Protein AF-A0AB39XIR1-F1 (afdb_monomer_lite)

Secondary s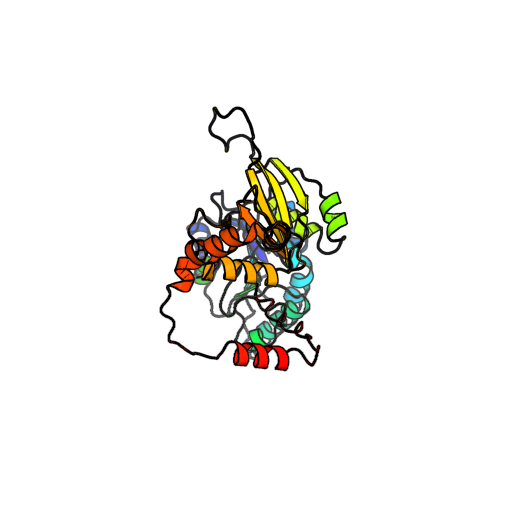tructure (DSSP, 8-state):
--S-TT--SS----EEEEESSPPPHHHHHHHHTTT-EEESSSSS-PPPTTGGG-HHHHTT-SEEEEEPPTT-TTHHHHHHHHHHHHHHHTT-EEEEEPPP-TT--SHHHHHHHHHHHHTT--EES--HHHHHTS-TTT---TT---SS-EEEEPTT--HHHHHHHHHTS---PPP-TT-B--HHHHHHHH-STTHHHHHHHHHHHTTTEEEEEEEEE---TT-S-EEEEEEEEPTTSS-TT----PPEEEEEEEEEHHHHHHHHHHIIIIIHHHS-GGGSPPB-GGG-EE-SSEEEEEEE--TT---HHHHHHTT-HHHHHHHIIIIITHHHHTS--------HHHHHHHHHHHSTT----PPPPPP----

Foldseek 3Di:
DAPPLQADPDDFLLEEFEADDDDDPVLVVLSVVLVHYYPPNDPPHGDDLVLLVDPVNLLSAQEYEYEADPVCLQPVLVSCLVRVQVSQLSQYAYEYEFDDDPPPPCVSVVNNLVSCLVSLFAEDPDDPVSLVVRDPLSRADHNHDATRGYYYDYNPDDSSNVSVVRSVRTGHHRFQPQEDEDLVVVCVVPNPVCSVSVVSLQSRLLVQFNYWYWDWDDDDPVPFIKTWIFTQGDPPPPPPPPPDSRTFTKIKTKDFQRVLSVVVCCCVVPQVVQFDPVRDWDWPSNRWGDGGTMTMTMTHDDPPDDDLVVCVVVVNNPVVVCCCPCHGRVSVVPDPDPCPDDDPVNVVVVVCVVVDDPDPDDPPPPPPPDD

pLDDT: mean 83.39, std 16.54, range [26.88, 97.94]

Radius of gyration: 24.71 Å; chains: 1; bounding box: 78×37×71 Å

Organism: NCBI:txid3239388

Sequence (371 aa):
MAIREFSPEGTPRAKLAFVGEVPSDEDLKRFVERKVTWEPSKANGPVTLDKLRDDDYIAKLDAVIWTQDPKNLKTLPQDLLKVGPRLLDHDVRIYVRLATDEQQTAMPRQVIINQLRKGSLPTANLRPEEWQSVPENLRERENAFLLPCVYIIDTMMSWGDIAALVCDKPAGPLREFELKFDEAALLARFGSDGHDERVMLLKRAFWNCSELQLISIDGGLSGAPVFKAYASLGAGLVQQGAKGAYPHLYFAKIGKRKKIIDEHDEYCGHIFEYVPFYLGPRLRRDRCNLGSTQGILVGDFVEGAESLVSCARGGRCGHAIANLFDKTLGGWRKQQRVDTASSLASYFDKKVAHRGTERVDRPAPRADTAR

Structure (mmCIF, N/CA/C/O backbone):
data_AF-A0AB39XIR1-F1
#
_entry.id   AF-A0AB39XIR1-F1
#
loop_
_atom_site.group_PDB
_atom_site.id
_atom_site.type_symbol
_atom_site.label_atom_id
_atom_site.label_alt_id
_atom_site.label_comp_id
_atom_site.label_asym_id
_atom_site.label_entity_id
_atom_site.label_seq_id
_atom_site.pdbx_PDB_ins_code
_atom_site.Cartn_x
_atom_site.Cartn_y
_atom_site.Cartn_z
_atom_site.occupancy
_atom_site.B_iso_or_equiv
_atom_site.auth_seq_id
_atom_site.auth_comp_id
_atom_site.auth_asym_id
_atom_site.auth_atom_id
_atom_site.pdbx_PDB_model_num
ATOM 1 N N . MET A 1 1 ? 8.908 12.650 4.751 1.00 27.11 1 MET A N 1
ATOM 2 C CA . MET A 1 1 ? 7.635 12.743 4.003 1.00 27.11 1 MET A CA 1
ATOM 3 C C . MET A 1 1 ? 7.083 11.336 3.852 1.00 27.11 1 MET A C 1
ATOM 5 O O . MET A 1 1 ? 7.774 10.502 3.284 1.00 27.11 1 MET A O 1
ATOM 9 N N . ALA A 1 2 ? 5.912 11.034 4.420 1.00 26.88 2 ALA A N 1
ATOM 10 C CA . ALA A 1 2 ? 5.235 9.760 4.159 1.00 26.88 2 ALA A CA 1
ATOM 11 C C . ALA A 1 2 ? 4.952 9.636 2.653 1.00 26.88 2 ALA A C 1
ATOM 13 O O . ALA A 1 2 ? 4.805 10.670 1.998 1.00 26.88 2 ALA A O 1
ATOM 14 N N . ILE A 1 3 ? 4.846 8.418 2.111 1.00 38.81 3 ILE A N 1
ATOM 15 C CA . ILE A 1 3 ? 4.275 8.215 0.773 1.00 38.81 3 ILE A CA 1
ATOM 16 C C . ILE A 1 3 ? 2.828 8.733 0.816 1.00 38.81 3 ILE A C 1
ATOM 18 O O . ILE A 1 3 ? 1.893 8.020 1.161 1.00 38.81 3 ILE A O 1
ATOM 22 N N . ARG A 1 4 ? 2.671 10.024 0.525 1.00 41.19 4 ARG A N 1
ATOM 23 C CA . ARG A 1 4 ? 1.435 10.679 0.093 1.00 41.19 4 ARG A CA 1
ATOM 24 C C . ARG A 1 4 ? 1.332 10.665 -1.438 1.00 41.19 4 ARG A C 1
ATOM 26 O O . ARG A 1 4 ? 0.299 11.027 -1.978 1.00 41.19 4 ARG A O 1
ATOM 33 N N . GLU A 1 5 ? 2.392 10.243 -2.132 1.00 49.28 5 GLU A N 1
ATOM 34 C CA . GLU A 1 5 ? 2.563 10.397 -3.583 1.00 49.28 5 GLU A CA 1
ATOM 35 C C . GLU A 1 5 ? 1.748 9.412 -4.444 1.00 49.28 5 GLU A C 1
ATOM 37 O O . GLU A 1 5 ? 1.746 9.548 -5.662 1.00 49.28 5 GLU A O 1
ATOM 42 N N . PHE A 1 6 ? 1.041 8.455 -3.835 1.00 44.91 6 PHE A N 1
ATOM 43 C CA . PHE A 1 6 ? 0.158 7.499 -4.528 1.00 44.91 6 PHE A CA 1
ATOM 44 C C . PHE A 1 6 ? -1.337 7.832 -4.379 1.00 44.91 6 PHE A C 1
ATOM 46 O O . PHE A 1 6 ? -2.190 6.985 -4.630 1.00 44.91 6 PHE A O 1
ATOM 53 N N . SER A 1 7 ? -1.677 9.053 -3.950 1.00 38.91 7 SER A N 1
ATOM 54 C CA . SER A 1 7 ? -3.071 9.506 -3.916 1.00 38.91 7 SER A CA 1
ATOM 55 C C . SER A 1 7 ? -3.447 10.108 -5.278 1.00 38.91 7 SER A C 1
ATOM 57 O O . SER A 1 7 ? -2.815 11.081 -5.691 1.00 38.91 7 SER A O 1
ATOM 59 N N . PRO A 1 8 ? -4.441 9.558 -5.988 1.00 44.69 8 PRO A N 1
ATOM 60 C CA . PRO A 1 8 ? -4.833 9.997 -7.324 1.00 44.69 8 PRO A CA 1
ATOM 61 C C . PRO A 1 8 ? -5.739 11.235 -7.275 1.00 44.69 8 PRO A C 1
ATOM 63 O O . PRO A 1 8 ? -6.355 11.557 -6.257 1.00 44.69 8 PRO A O 1
ATOM 66 N N . GLU A 1 9 ? -5.908 11.851 -8.437 1.00 47.88 9 GLU A N 1
ATOM 67 C CA . GLU A 1 9 ? -7.117 12.594 -8.780 1.00 47.88 9 GLU A CA 1
ATOM 68 C C . GLU A 1 9 ? -8.286 11.590 -8.873 1.00 47.88 9 GLU A C 1
ATOM 70 O O . GLU A 1 9 ? -8.307 10.730 -9.750 1.00 47.88 9 GLU A O 1
ATOM 75 N N . GLY A 1 10 ? -9.231 11.630 -7.930 1.00 54.09 10 GLY A N 1
ATOM 76 C CA . GLY A 1 10 ? -10.379 10.719 -7.879 1.00 54.09 10 GLY A CA 1
ATOM 77 C C . GLY A 1 10 ? -11.296 11.024 -6.694 1.00 54.09 10 GLY A C 1
ATOM 78 O O . GLY A 1 10 ? -10.900 11.730 -5.767 1.00 54.09 10 GLY A O 1
ATOM 79 N N . THR A 1 11 ? -12.538 10.532 -6.717 1.00 58.38 11 THR A N 1
ATOM 80 C CA . THR A 1 11 ? -13.460 10.708 -5.585 1.00 58.38 11 THR A CA 1
ATOM 81 C C . THR A 1 11 ? -12.989 9.833 -4.417 1.00 58.38 11 THR A C 1
ATOM 83 O O . THR A 1 11 ? -12.972 8.609 -4.566 1.00 58.38 11 THR A O 1
ATOM 86 N N . PRO A 1 12 ? -12.591 10.412 -3.267 1.00 69.12 12 PRO A N 1
ATOM 87 C CA . PRO A 1 12 ? -12.210 9.621 -2.103 1.00 69.12 12 PRO A CA 1
ATOM 88 C C . PRO A 1 12 ? -13.393 8.757 -1.660 1.00 69.12 12 PRO A C 1
ATOM 90 O O . PRO A 1 12 ? -14.542 9.202 -1.718 1.00 69.12 12 PRO A O 1
ATOM 93 N N . ARG A 1 13 ? -13.123 7.526 -1.208 1.00 81.06 13 ARG A N 1
ATOM 94 C CA . ARG A 1 13 ? -14.184 6.611 -0.750 1.00 81.06 13 ARG A CA 1
ATOM 95 C C . ARG A 1 13 ? -14.904 7.189 0.472 1.00 81.06 13 ARG A C 1
ATOM 97 O O . ARG A 1 13 ? -16.098 6.965 0.648 1.00 81.06 13 ARG A O 1
ATOM 104 N N . ALA A 1 14 ? -14.173 7.960 1.280 1.00 82.19 14 ALA A N 1
ATOM 105 C CA . ALA A 1 14 ? -14.619 8.757 2.416 1.00 82.19 14 ALA A CA 1
ATOM 106 C C . ALA A 1 14 ? -15.497 7.970 3.397 1.00 82.19 14 ALA A C 1
ATOM 108 O O . ALA A 1 14 ? -16.476 8.499 3.929 1.00 82.19 14 ALA A O 1
ATOM 109 N N . LYS A 1 15 ? -15.167 6.693 3.626 1.00 92.38 15 LYS A N 1
ATOM 110 C CA . LYS A 1 15 ? -15.955 5.791 4.468 1.00 92.38 15 LYS A CA 1
ATOM 111 C C . LYS A 1 15 ? -15.082 4.984 5.416 1.00 92.38 15 LYS A C 1
ATOM 113 O O . LYS A 1 15 ? -14.165 4.286 4.987 1.00 92.38 15 LYS A O 1
ATOM 118 N N . LEU A 1 16 ? -15.404 5.046 6.701 1.00 94.75 16 LEU A N 1
ATOM 119 C CA . LEU A 1 16 ? -14.718 4.315 7.763 1.00 94.75 16 LEU A CA 1
ATOM 120 C C . LEU A 1 16 ? -15.578 3.181 8.310 1.00 94.75 16 LEU A C 1
ATOM 122 O O . LEU A 1 16 ? -16.804 3.245 8.285 1.00 94.75 16 LEU A O 1
ATOM 126 N N . ALA A 1 17 ? -14.930 2.163 8.856 1.00 95.50 17 ALA A N 1
ATOM 127 C CA . ALA A 1 17 ? -15.580 1.133 9.653 1.00 95.50 17 ALA A CA 1
ATOM 128 C C . ALA A 1 17 ? -14.976 1.107 11.059 1.00 95.50 17 ALA A C 1
ATOM 130 O O . ALA A 1 17 ? -13.754 1.119 11.200 1.00 95.50 17 ALA A O 1
ATOM 131 N N . PHE A 1 18 ? -15.826 1.029 12.082 1.00 94.75 18 PHE A N 1
ATOM 132 C CA . PHE A 1 18 ? -15.398 0.848 13.469 1.00 94.75 18 PHE A CA 1
ATOM 133 C C . PHE A 1 18 ? -15.653 -0.589 13.921 1.00 94.75 18 PHE A C 1
ATOM 135 O O . PHE A 1 18 ? -16.767 -1.100 13.774 1.00 94.75 18 PHE A O 1
ATOM 142 N N . VAL A 1 19 ? -14.635 -1.235 14.489 1.00 93.75 19 VAL A N 1
ATOM 143 C CA . VAL A 1 19 ? -14.742 -2.572 15.087 1.00 93.75 19 VAL A CA 1
ATOM 144 C C . VAL A 1 19 ? -14.374 -2.498 16.567 1.00 93.75 19 VAL A C 1
ATOM 146 O O . VAL A 1 19 ? -13.329 -1.953 16.927 1.00 93.75 19 VAL A O 1
ATOM 149 N N . GLY A 1 20 ? -15.218 -3.073 17.427 1.00 91.75 20 GLY A N 1
ATOM 150 C CA . GLY A 1 20 ? -15.095 -2.957 18.881 1.00 91.75 20 GLY A CA 1
ATOM 151 C C . GLY A 1 20 ? -15.783 -1.696 19.405 1.00 91.75 20 GLY A C 1
ATOM 152 O O . GLY A 1 20 ? -16.987 -1.530 19.225 1.00 91.75 20 GLY A O 1
ATOM 153 N N . GLU A 1 21 ? -15.031 -0.823 20.071 1.00 90.19 21 GLU A N 1
ATOM 154 C CA . GLU A 1 21 ? -15.541 0.460 20.568 1.00 90.19 21 GLU A CA 1
ATOM 155 C C . GLU A 1 21 ? -15.831 1.426 19.408 1.00 90.19 21 GLU A C 1
ATOM 157 O O . GLU A 1 21 ? -14.969 1.665 18.558 1.00 90.19 21 GLU A O 1
ATOM 162 N N . VAL A 1 22 ? -17.038 1.994 19.404 1.00 90.12 22 VAL A N 1
ATOM 163 C CA . VAL A 1 22 ? -17.445 3.081 18.505 1.00 90.12 22 VAL A CA 1
ATOM 164 C C . VAL A 1 22 ? -17.272 4.409 19.259 1.00 90.12 22 VAL A C 1
ATOM 166 O O . VAL A 1 22 ? -17.668 4.463 20.425 1.00 90.12 22 VAL A O 1
ATOM 169 N N . PRO A 1 23 ? -16.695 5.462 18.645 1.00 91.19 23 PRO A N 1
ATOM 170 C CA . PRO A 1 23 ? -16.541 6.761 19.299 1.00 91.19 23 PRO A CA 1
ATOM 171 C C . PRO A 1 23 ? -17.887 7.363 19.717 1.00 91.19 23 PRO A C 1
ATOM 173 O O . PRO A 1 23 ? -18.933 7.027 19.158 1.00 91.19 23 PRO A O 1
ATOM 176 N N . SER A 1 24 ? -17.846 8.301 20.664 1.00 91.44 24 SER A N 1
ATOM 177 C CA . SER A 1 24 ? -19.023 9.081 21.048 1.00 91.44 24 SER A CA 1
ATOM 178 C C . SER A 1 24 ? -19.543 9.936 19.882 1.00 91.44 24 SER A C 1
ATOM 180 O O . SER A 1 24 ? -18.797 10.261 18.957 1.00 91.44 24 SER A O 1
ATOM 182 N N . ASP A 1 25 ? -20.804 10.375 19.937 1.00 90.19 25 ASP A N 1
ATOM 183 C CA . ASP A 1 25 ? -21.367 11.275 18.917 1.00 90.19 25 ASP A CA 1
ATOM 184 C C . ASP A 1 25 ? -20.582 12.593 18.787 1.00 90.19 25 ASP A C 1
ATOM 186 O O . ASP A 1 25 ? -20.533 13.186 17.709 1.00 90.19 25 ASP A O 1
ATOM 190 N N . GLU A 1 26 ? -19.954 13.067 19.869 1.00 91.69 26 GLU A N 1
ATOM 191 C CA . GLU A 1 26 ? -19.100 14.256 19.844 1.00 91.69 26 GLU A CA 1
ATOM 192 C C . GLU A 1 26 ? -17.790 13.999 19.090 1.00 91.69 26 GLU A C 1
ATOM 194 O O . GLU A 1 26 ? -17.404 14.796 18.234 1.00 91.69 26 GLU A O 1
ATOM 199 N N . ASP A 1 27 ? -17.150 12.858 19.336 1.00 92.88 27 ASP A N 1
ATOM 200 C CA . ASP A 1 27 ? -15.930 12.455 18.635 1.00 92.88 27 ASP A CA 1
ATOM 201 C C . ASP A 1 27 ? -16.193 12.163 17.155 1.00 92.88 27 ASP A C 1
ATOM 203 O O . ASP A 1 27 ? -15.398 12.527 16.286 1.00 92.88 27 ASP A O 1
ATOM 207 N N . LEU A 1 28 ? -17.347 11.569 16.839 1.00 91.69 28 LEU A N 1
ATOM 208 C CA . LEU A 1 28 ? -17.772 11.306 15.465 1.00 91.69 28 LEU A CA 1
ATOM 209 C C . LEU A 1 28 ? -17.918 12.594 14.642 1.00 91.69 28 LEU A C 1
ATOM 211 O O . LEU A 1 28 ? -17.605 12.590 13.447 1.00 91.69 28 LEU A O 1
ATOM 215 N N . LYS A 1 29 ? -18.287 13.730 15.258 1.00 91.50 29 LYS A N 1
ATOM 216 C CA . LYS A 1 29 ? -18.324 15.032 14.559 1.00 91.50 29 LYS A CA 1
ATOM 217 C C . LYS A 1 29 ? -16.967 15.415 13.972 1.00 91.50 29 LYS A C 1
ATOM 219 O O . LYS A 1 29 ? -16.938 16.013 12.900 1.00 91.50 29 LYS A O 1
ATOM 224 N N . ARG A 1 30 ? -15.850 14.999 14.583 1.00 92.56 30 ARG A N 1
ATOM 225 C CA . ARG A 1 30 ? -14.493 15.257 14.059 1.00 92.56 30 ARG A CA 1
ATOM 226 C C . ARG A 1 30 ? -14.249 14.591 12.706 1.00 92.56 30 ARG A C 1
ATOM 228 O O . ARG A 1 30 ? -13.512 15.124 11.877 1.00 92.56 30 ARG A O 1
ATOM 235 N N . PHE A 1 31 ? -14.886 13.449 12.454 1.00 92.62 31 PHE A N 1
ATOM 236 C CA . PHE A 1 31 ? -14.840 12.772 11.158 1.00 92.62 31 PHE A CA 1
ATOM 237 C C . PHE A 1 31 ? -15.785 13.438 10.142 1.00 92.62 31 PHE A C 1
ATOM 239 O O . PHE A 1 31 ? -15.394 13.633 8.988 1.00 92.62 31 PHE A O 1
ATOM 246 N N . VAL A 1 32 ? -16.974 13.886 10.577 1.00 90.69 32 VAL A N 1
ATOM 247 C CA . VAL A 1 32 ? -17.920 14.651 9.731 1.00 90.69 32 VAL A CA 1
ATOM 248 C C . VAL A 1 32 ? -17.307 15.956 9.235 1.00 90.69 32 VAL A C 1
ATOM 250 O O . VAL A 1 32 ? -17.407 16.267 8.050 1.00 90.69 32 VAL A O 1
ATOM 253 N N . GLU A 1 33 ? -16.646 16.707 10.119 1.00 90.75 33 GLU A N 1
ATOM 254 C CA . GLU A 1 33 ? -15.949 17.963 9.795 1.00 90.75 33 GLU A CA 1
ATOM 255 C C . GLU A 1 33 ? -14.928 17.770 8.661 1.00 90.75 33 GLU A C 1
ATOM 257 O O . GLU A 1 33 ? -14.664 18.679 7.874 1.00 90.75 33 GLU A O 1
ATOM 262 N N . ARG A 1 34 ? -14.403 16.547 8.528 1.00 89.19 34 ARG A N 1
ATOM 263 C CA . ARG A 1 34 ? -13.442 16.127 7.503 1.00 89.19 34 ARG A CA 1
ATOM 264 C C . ARG A 1 34 ? -14.097 15.453 6.294 1.00 89.19 34 ARG A C 1
ATOM 266 O O . ARG A 1 34 ? -13.391 14.894 5.461 1.00 89.19 34 ARG A O 1
ATOM 273 N N . LYS A 1 35 ? -15.427 15.549 6.167 1.00 90.31 35 LYS A N 1
ATOM 274 C CA . LYS A 1 35 ? -16.252 14.985 5.082 1.00 90.31 35 LYS A CA 1
ATOM 275 C C . LYS A 1 35 ? -16.167 13.462 4.969 1.00 90.31 35 LYS A C 1
ATOM 277 O O . LYS A 1 35 ? -16.325 12.917 3.880 1.00 90.31 35 LYS A O 1
ATOM 282 N N . VAL A 1 36 ? -15.925 12.778 6.084 1.00 88.94 36 VAL A N 1
ATOM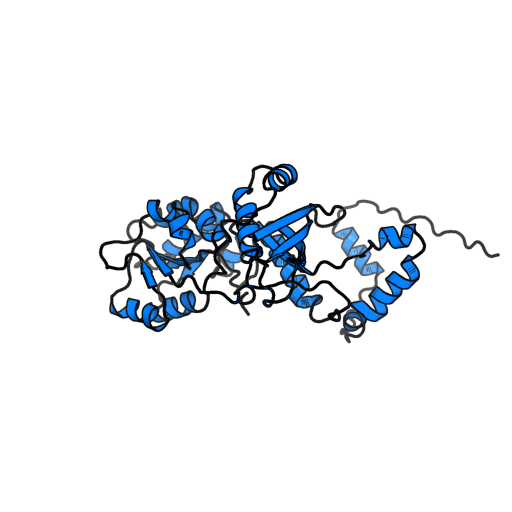 283 C CA . VAL A 1 36 ? -15.838 11.321 6.134 1.00 88.94 36 VAL A CA 1
ATOM 284 C C . VAL A 1 36 ? -17.101 10.748 6.765 1.00 88.94 36 VAL A C 1
ATOM 286 O O . VAL A 1 36 ? -17.553 11.186 7.821 1.00 88.94 36 VAL A O 1
ATOM 289 N N . THR A 1 37 ? -17.672 9.757 6.094 1.00 90.75 37 THR A N 1
ATOM 290 C CA . THR A 1 37 ? -18.781 8.938 6.585 1.00 90.75 37 THR A CA 1
ATOM 291 C C . THR A 1 37 ? -18.246 7.704 7.304 1.00 90.75 37 THR A C 1
ATOM 293 O O . THR A 1 37 ? -17.087 7.320 7.140 1.00 90.75 37 THR A O 1
ATOM 296 N N . TRP A 1 38 ? -19.076 7.046 8.103 1.00 89.12 38 TRP A N 1
ATOM 297 C CA . TRP A 1 38 ? -18.697 5.805 8.770 1.00 89.12 38 TRP A CA 1
ATOM 298 C C . TRP A 1 38 ? -19.842 4.805 8.789 1.00 89.12 38 TRP A C 1
ATOM 300 O O . TRP A 1 38 ? -21.010 5.160 8.612 1.00 89.12 38 TRP A O 1
ATOM 310 N N . GLU A 1 39 ? -19.490 3.542 9.016 1.00 82.69 39 GLU A N 1
ATOM 311 C CA . GLU A 1 39 ? -20.442 2.483 9.288 1.00 82.69 39 GLU A CA 1
ATOM 312 C C . GLU A 1 39 ? -20.203 1.757 10.622 1.00 82.69 39 GLU A C 1
ATOM 314 O O . GLU A 1 39 ? -19.050 1.519 10.998 1.00 82.69 39 GLU A O 1
ATOM 319 N N . PRO A 1 40 ? -21.306 1.364 11.297 1.00 73.56 40 PRO A N 1
ATOM 320 C CA . PRO A 1 40 ? -22.703 1.679 10.937 1.00 73.56 40 PRO A CA 1
ATOM 321 C C . PRO A 1 40 ? -23.049 3.175 11.098 1.00 73.56 40 PRO A C 1
ATOM 323 O O . PRO A 1 40 ? -22.486 3.877 11.930 1.00 73.56 40 PRO A O 1
ATOM 326 N N . SER A 1 41 ? -24.006 3.659 10.303 1.00 60.81 41 SER A N 1
ATOM 327 C CA . SER A 1 41 ? -24.473 5.057 10.324 1.00 60.81 41 SER A CA 1
ATOM 328 C C . SER A 1 41 ? -25.327 5.411 11.552 1.00 60.81 41 SER A C 1
ATOM 330 O O . SER A 1 41 ? -25.691 6.567 11.749 1.00 60.81 41 SER A O 1
ATOM 332 N N . LYS A 1 42 ? -25.653 4.417 12.384 1.00 62.34 42 LYS A N 1
ATOM 333 C CA . LYS A 1 42 ? -26.267 4.558 13.709 1.00 62.34 42 LYS A CA 1
ATOM 334 C C . LYS A 1 42 ? -25.416 3.776 14.703 1.00 62.34 42 LYS A C 1
ATOM 336 O O . LYS A 1 42 ? -24.968 2.692 14.348 1.00 62.34 42 LYS A O 1
ATOM 341 N N . ALA A 1 43 ? -25.284 4.245 15.942 1.00 56.59 43 ALA A N 1
ATOM 342 C CA . ALA A 1 43 ? -24.495 3.612 17.011 1.00 56.59 43 ALA A CA 1
ATOM 343 C C . ALA A 1 43 ? -24.929 2.176 17.419 1.00 56.59 43 ALA A C 1
ATOM 345 O O . ALA A 1 43 ? -24.430 1.632 18.400 1.00 56.59 43 ALA A O 1
ATOM 346 N N . ASN A 1 44 ? -25.827 1.522 16.672 1.00 53.41 44 ASN A N 1
ATOM 347 C CA . ASN A 1 44 ? -26.412 0.214 16.979 1.00 53.41 44 ASN A CA 1
ATOM 348 C C . ASN A 1 44 ? -25.484 -0.982 16.656 1.00 53.41 44 ASN A C 1
ATOM 350 O O . ASN A 1 44 ? -25.951 -2.018 16.188 1.00 53.41 44 ASN A O 1
ATOM 354 N N . GLY A 1 45 ? -24.188 -0.854 16.952 1.00 66.50 45 GLY A N 1
ATOM 355 C CA . GLY A 1 45 ? -23.251 -1.976 17.070 1.00 66.50 45 GLY A CA 1
ATOM 356 C C . GLY A 1 45 ? -22.060 -1.938 16.102 1.00 66.50 45 GLY A C 1
ATOM 357 O O . GLY A 1 45 ? -22.209 -1.538 14.955 1.00 66.50 45 GLY A O 1
ATOM 358 N N . PRO A 1 46 ? -20.861 -2.364 16.524 1.00 81.94 46 PRO A N 1
ATOM 359 C CA . PRO A 1 46 ? -19.670 -2.339 15.676 1.00 81.94 46 PRO A CA 1
ATOM 360 C C . PRO A 1 46 ? -19.817 -3.196 14.413 1.00 81.94 46 PRO A C 1
ATOM 362 O O . PRO A 1 46 ? -20.577 -4.166 14.370 1.00 81.94 46 PRO A O 1
ATOM 365 N N . VAL A 1 47 ? -19.033 -2.865 13.387 1.00 90.88 47 VAL A N 1
ATOM 366 C CA . VAL A 1 47 ? -18.915 -3.681 12.175 1.00 90.88 47 VAL A CA 1
ATOM 367 C C . VAL A 1 47 ? -18.404 -5.069 12.555 1.00 90.88 47 VAL A C 1
ATOM 369 O O . VAL A 1 47 ? -17.410 -5.205 13.267 1.00 90.88 47 VAL A O 1
ATOM 372 N N . THR A 1 48 ? -19.087 -6.110 12.081 1.00 91.81 48 THR A N 1
ATOM 373 C CA . THR A 1 48 ? -18.707 -7.499 12.349 1.00 91.81 48 THR A CA 1
ATOM 374 C C . THR A 1 48 ? -17.605 -7.969 11.407 1.00 91.81 48 THR A C 1
ATOM 376 O O . THR A 1 48 ? -17.439 -7.457 10.296 1.00 91.81 48 THR A O 1
ATOM 379 N N . LEU A 1 49 ? -16.878 -9.005 11.828 1.00 92.81 49 LEU A N 1
ATOM 380 C CA . LEU A 1 49 ? -15.833 -9.613 11.009 1.00 92.81 49 LEU A CA 1
ATOM 381 C C . LEU A 1 49 ? -16.370 -10.155 9.678 1.00 92.81 49 LEU A C 1
ATOM 383 O O . LEU A 1 49 ? -15.698 -10.037 8.659 1.00 92.81 49 LEU A O 1
ATOM 387 N N . ASP A 1 50 ? -17.581 -10.715 9.675 1.00 93.19 50 ASP A N 1
ATOM 388 C CA . ASP A 1 50 ? -18.200 -11.259 8.462 1.00 93.19 50 ASP A CA 1
ATOM 389 C C . ASP A 1 50 ? -18.457 -10.179 7.417 1.00 93.19 50 ASP A C 1
ATOM 391 O O . ASP A 1 50 ? -18.237 -10.403 6.231 1.00 93.19 50 ASP A O 1
ATOM 395 N N . LYS A 1 51 ? -18.811 -8.969 7.856 1.00 93.75 51 LYS A N 1
ATOM 396 C CA . LYS A 1 51 ? -18.973 -7.837 6.948 1.00 93.75 51 LYS A CA 1
ATOM 397 C C . LYS A 1 51 ? -17.639 -7.410 6.333 1.00 93.75 51 LYS A C 1
ATOM 399 O O . LYS A 1 51 ? -17.592 -7.062 5.163 1.00 93.75 51 LYS A O 1
ATOM 404 N N . LEU A 1 52 ? -16.536 -7.506 7.081 1.00 95.75 52 LEU A N 1
ATOM 405 C CA . LEU A 1 52 ? -15.181 -7.248 6.568 1.00 95.75 52 LEU A CA 1
ATOM 406 C C . LEU A 1 52 ? -14.646 -8.345 5.629 1.00 95.75 52 LEU A C 1
ATOM 408 O O . LEU A 1 52 ? -13.564 -8.180 5.070 1.00 95.75 52 LEU A O 1
ATOM 412 N N . ARG A 1 53 ? -15.371 -9.456 5.445 1.00 95.12 53 ARG A N 1
ATOM 413 C CA . ARG A 1 53 ? -15.048 -10.484 4.440 1.00 95.12 53 ARG A CA 1
ATOM 414 C C . ARG A 1 53 ? -15.719 -10.224 3.088 1.00 95.12 53 ARG A C 1
ATOM 416 O O . ARG A 1 53 ? -15.304 -10.812 2.092 1.00 95.12 53 ARG A O 1
ATOM 423 N N . ASP A 1 54 ? -16.726 -9.359 3.047 1.00 94.50 54 ASP A N 1
ATOM 424 C CA . ASP A 1 54 ? -17.446 -8.995 1.828 1.00 94.50 54 ASP A CA 1
ATOM 425 C C . ASP A 1 54 ? -16.627 -8.000 0.983 1.00 94.50 54 ASP A C 1
ATOM 427 O O . ASP A 1 54 ? -16.307 -6.898 1.437 1.00 94.50 54 ASP A O 1
ATOM 431 N N . ASP A 1 55 ? -16.299 -8.387 -0.255 1.00 91.50 55 ASP A N 1
ATOM 432 C CA . ASP A 1 55 ? -15.501 -7.575 -1.183 1.00 91.50 55 ASP A CA 1
ATOM 433 C C . ASP A 1 55 ? -16.185 -6.277 -1.590 1.00 91.50 55 ASP A C 1
ATOM 435 O O . ASP A 1 55 ? -15.523 -5.241 -1.708 1.00 91.50 55 ASP A O 1
ATOM 439 N N . ASP A 1 56 ? -17.501 -6.310 -1.776 1.00 90.75 56 ASP A N 1
ATOM 440 C CA . ASP A 1 56 ? -18.270 -5.137 -2.179 1.00 90.75 56 ASP A CA 1
ATOM 441 C C . ASP A 1 56 ? -18.392 -4.146 -1.029 1.00 90.75 56 ASP A C 1
ATOM 443 O O . ASP A 1 56 ? -18.507 -2.931 -1.238 1.00 90.75 56 ASP A O 1
ATOM 447 N N . TYR A 1 57 ? -18.355 -4.654 0.202 1.00 93.31 57 TYR A N 1
ATOM 448 C CA . TYR A 1 57 ? -18.298 -3.823 1.386 1.00 93.31 57 TYR A CA 1
ATOM 449 C C . TYR A 1 57 ? -16.926 -3.168 1.548 1.00 93.31 57 TYR A C 1
ATOM 451 O O . TYR A 1 57 ? -16.847 -1.938 1.599 1.00 93.31 57 TYR A O 1
ATOM 459 N N . ILE A 1 58 ? -15.846 -3.955 1.600 1.00 94.50 58 ILE A N 1
ATOM 460 C CA . ILE A 1 58 ? -14.502 -3.422 1.868 1.00 94.50 58 ILE A CA 1
ATOM 461 C C . ILE A 1 58 ? -13.988 -2.538 0.732 1.00 94.50 58 ILE A C 1
ATOM 463 O O . ILE A 1 58 ? -13.268 -1.580 0.998 1.00 94.50 58 ILE A O 1
ATOM 467 N N . ALA A 1 59 ? -14.404 -2.779 -0.518 1.00 90.56 59 ALA A N 1
ATOM 468 C CA . ALA A 1 59 ? -14.055 -1.907 -1.637 1.00 90.56 59 ALA A CA 1
ATOM 469 C C . ALA A 1 59 ? -14.535 -0.465 -1.419 1.00 90.56 59 ALA A C 1
ATOM 471 O O . ALA A 1 59 ? -13.911 0.459 -1.922 1.00 90.56 59 ALA A O 1
ATOM 472 N N . LYS A 1 60 ? -15.597 -0.251 -0.635 1.00 91.19 60 LYS A N 1
ATOM 473 C CA . LYS A 1 60 ? -16.135 1.083 -0.330 1.00 91.19 60 LYS A CA 1
ATOM 474 C C . LYS A 1 60 ? -15.430 1.765 0.840 1.00 91.19 60 LYS A C 1
ATOM 476 O O . LYS A 1 60 ? -15.757 2.910 1.121 1.00 91.19 60 LYS A O 1
ATOM 481 N N . LEU A 1 61 ? -14.532 1.085 1.555 1.00 94.31 61 LEU A N 1
ATOM 482 C CA . LEU A 1 61 ? -13.878 1.624 2.747 1.00 94.31 61 LEU A CA 1
ATOM 483 C C . LEU A 1 61 ? -12.558 2.319 2.401 1.00 94.31 61 LEU A C 1
ATOM 485 O O . LEU A 1 61 ? -11.793 1.843 1.562 1.00 94.31 61 LEU A O 1
ATOM 489 N N . ASP A 1 62 ? -12.272 3.409 3.110 1.00 93.50 62 ASP A N 1
ATOM 490 C CA . ASP A 1 62 ? -10.945 4.033 3.180 1.00 93.50 62 ASP A CA 1
ATOM 491 C C . ASP A 1 62 ? -10.083 3.401 4.277 1.00 93.50 62 ASP A C 1
ATOM 493 O O . ASP A 1 62 ? -8.873 3.204 4.113 1.00 93.50 62 ASP A O 1
ATOM 497 N N . ALA A 1 63 ? -10.701 3.120 5.427 1.00 96.12 63 ALA A N 1
ATOM 498 C CA . ALA A 1 63 ? -10.018 2.542 6.569 1.00 96.12 63 ALA A CA 1
ATOM 499 C C . ALA A 1 63 ? -10.965 1.825 7.539 1.00 96.12 63 ALA A C 1
ATOM 501 O O . ALA A 1 63 ? -12.169 2.085 7.598 1.00 96.12 63 ALA A O 1
ATOM 502 N N . VAL A 1 64 ? -10.372 0.951 8.345 1.00 97.31 64 VAL A N 1
ATOM 503 C CA . VAL A 1 64 ? -10.976 0.299 9.502 1.00 97.31 64 VAL A CA 1
ATOM 504 C C . VAL A 1 64 ? -10.242 0.777 10.751 1.00 97.31 64 VAL A C 1
ATOM 506 O O . VAL A 1 64 ? -9.017 0.678 10.822 1.00 97.31 64 VAL A O 1
ATOM 509 N N . ILE A 1 65 ? -10.982 1.273 11.740 1.00 96.75 65 ILE A N 1
ATOM 510 C CA . ILE A 1 65 ? -10.467 1.580 13.075 1.00 96.75 65 ILE A CA 1
ATOM 511 C C . ILE A 1 65 ? -10.946 0.474 14.012 1.00 96.75 65 ILE A C 1
ATOM 513 O O . ILE A 1 65 ? -12.143 0.283 14.216 1.00 96.75 65 ILE A O 1
ATOM 517 N N . TRP A 1 66 ? -10.001 -0.282 14.554 1.00 96.12 66 TRP A N 1
ATOM 518 C CA . TRP A 1 66 ? -10.256 -1.457 15.371 1.00 96.12 66 TRP A CA 1
ATOM 519 C C . TRP A 1 66 ? -9.747 -1.218 16.786 1.00 96.12 66 TRP A C 1
ATOM 521 O O . TRP A 1 66 ? -8.540 -1.122 17.012 1.00 96.12 66 TRP A O 1
ATOM 531 N N . THR A 1 67 ? -10.664 -1.129 17.742 1.00 95.38 67 THR A N 1
ATOM 532 C CA . THR A 1 67 ? -10.320 -0.958 19.155 1.00 95.38 67 THR A CA 1
ATOM 533 C C . THR A 1 67 ? -10.202 -2.320 19.826 1.00 95.38 67 THR A C 1
ATOM 535 O O . THR A 1 67 ? -11.099 -3.159 19.724 1.00 95.38 67 THR A O 1
ATOM 538 N N . GLN A 1 68 ? -9.079 -2.556 20.498 1.00 95.44 68 GLN A N 1
ATOM 539 C CA . GLN A 1 68 ? -8.820 -3.786 21.235 1.00 95.44 68 GLN A CA 1
ATOM 540 C C . GLN A 1 68 ? -9.676 -3.844 22.505 1.00 95.44 68 GLN A C 1
ATOM 542 O O . GLN A 1 68 ? -9.738 -2.879 23.261 1.00 95.44 68 GLN A O 1
ATOM 547 N N . ASP A 1 69 ? -10.304 -4.992 22.759 1.00 93.94 69 ASP A N 1
ATOM 548 C CA . ASP A 1 69 ? -11.077 -5.218 23.983 1.00 93.94 69 ASP A CA 1
ATOM 549 C C . ASP A 1 69 ? -10.130 -5.503 25.170 1.00 93.94 69 ASP A C 1
ATOM 551 O O . ASP A 1 69 ? -9.403 -6.505 25.117 1.00 93.94 69 ASP A O 1
ATOM 555 N N . PRO A 1 70 ? -10.136 -4.693 26.253 1.00 92.81 70 PRO A N 1
ATOM 556 C CA . PRO A 1 70 ? -9.307 -4.935 27.440 1.00 92.81 70 PRO A CA 1
ATOM 557 C C . PRO A 1 70 ? -9.582 -6.286 28.110 1.00 92.81 70 PRO A C 1
ATOM 559 O O . PRO A 1 70 ? -8.681 -6.874 28.706 1.00 92.81 70 PRO A O 1
ATOM 562 N N . LYS A 1 71 ? -10.801 -6.825 27.983 1.00 93.50 71 LYS A N 1
ATOM 563 C CA . LYS A 1 71 ? -11.173 -8.125 28.562 1.00 93.50 71 LYS A CA 1
ATOM 564 C C . LYS A 1 71 ? -10.682 -9.302 27.724 1.00 93.50 71 LYS A C 1
ATOM 566 O O . LYS A 1 71 ? -10.591 -10.421 28.227 1.00 93.50 71 LYS A O 1
ATOM 571 N N . ASN A 1 72 ? -10.373 -9.072 26.447 1.00 94.12 72 ASN A N 1
ATOM 572 C CA . ASN A 1 72 ? -10.001 -10.120 25.509 1.00 94.12 72 ASN A CA 1
ATOM 573 C C . ASN A 1 72 ? -8.967 -9.634 24.480 1.00 94.12 72 ASN A C 1
ATOM 575 O O . ASN A 1 72 ? -9.215 -9.555 23.273 1.00 94.12 72 ASN A O 1
ATOM 579 N N . LEU A 1 73 ? -7.748 -9.392 24.970 1.00 93.81 73 LEU A N 1
ATOM 580 C CA . LEU A 1 73 ? -6.623 -8.879 24.179 1.00 93.81 73 LEU A CA 1
ATOM 581 C C . LEU A 1 73 ? -6.245 -9.751 22.967 1.00 93.81 73 LEU A C 1
ATOM 583 O O . LEU A 1 73 ? -5.570 -9.263 22.061 1.00 93.81 73 LEU A O 1
ATOM 587 N N . LYS A 1 74 ? -6.646 -11.032 22.943 1.00 93.88 74 LYS A N 1
ATOM 588 C CA . LYS A 1 74 ? -6.265 -12.006 21.906 1.00 93.88 74 LYS A CA 1
ATOM 589 C C . LYS A 1 74 ? -7.195 -12.018 20.690 1.00 93.88 74 LYS A C 1
ATOM 591 O O . LYS A 1 74 ? -6.757 -12.455 19.628 1.00 93.88 74 LYS A O 1
ATOM 596 N N . THR A 1 75 ? -8.437 -11.552 20.823 1.00 94.12 75 THR A N 1
ATOM 597 C CA . THR A 1 75 ? -9.448 -11.685 19.754 1.00 94.12 75 THR A CA 1
ATOM 598 C C . THR A 1 75 ? -9.114 -10.825 18.542 1.00 94.12 75 THR A C 1
ATOM 600 O O . THR A 1 75 ? -8.953 -11.359 17.446 1.00 94.12 75 THR A O 1
ATOM 603 N N . LEU A 1 76 ? -8.889 -9.521 18.744 1.00 92.88 76 LEU A N 1
ATOM 604 C CA . LEU A 1 76 ? -8.512 -8.600 17.665 1.00 92.88 76 LEU A CA 1
ATOM 605 C C . LEU A 1 76 ? -7.297 -9.103 16.865 1.00 92.88 76 LEU A C 1
ATOM 607 O O . LEU A 1 76 ? -7.418 -9.226 15.649 1.00 92.88 76 LEU A O 1
ATOM 611 N N . PRO A 1 77 ? -6.148 -9.454 17.480 1.00 92.50 77 PRO A N 1
ATOM 612 C CA . PRO A 1 77 ? -5.011 -9.943 16.708 1.00 92.50 77 PRO A CA 1
ATOM 613 C C . PRO A 1 77 ? -5.336 -11.210 15.893 1.00 92.50 77 PRO A C 1
ATOM 615 O O . PRO A 1 77 ? -4.891 -11.346 14.751 1.00 92.50 77 PRO A O 1
ATOM 618 N N . GLN A 1 78 ? -6.120 -12.146 16.435 1.00 94.38 78 GLN A N 1
ATOM 619 C CA . GLN A 1 78 ? -6.524 -13.340 15.686 1.00 94.38 78 GLN A CA 1
ATOM 620 C C . GLN A 1 78 ? -7.394 -13.000 14.478 1.00 94.38 78 GLN A C 1
ATOM 622 O O . GLN A 1 78 ? -7.186 -13.561 13.402 1.00 94.38 78 GLN A O 1
ATOM 627 N N . ASP A 1 79 ? -8.344 -12.088 14.642 1.00 95.62 79 ASP A N 1
ATOM 628 C CA . ASP A 1 79 ? -9.235 -11.671 13.566 1.00 95.62 79 ASP A CA 1
ATOM 629 C C . ASP A 1 79 ? -8.505 -10.847 12.508 1.00 95.62 79 ASP A C 1
ATOM 631 O O . ASP A 1 79 ? -8.729 -11.038 11.312 1.00 95.62 79 ASP A O 1
ATOM 635 N N . LEU A 1 80 ? -7.533 -10.038 12.926 1.00 95.00 80 LEU A N 1
ATOM 636 C CA . LEU A 1 80 ? -6.678 -9.275 12.031 1.00 95.00 80 LEU A CA 1
ATOM 637 C C . LEU A 1 80 ? -5.864 -10.169 11.088 1.00 95.00 80 LEU A C 1
ATOM 639 O O . LEU A 1 80 ? -5.681 -9.807 9.933 1.00 95.00 80 LEU A O 1
ATOM 643 N N . LEU A 1 81 ? -5.438 -11.365 11.510 1.00 94.81 81 LEU A N 1
ATOM 644 C CA . LEU A 1 81 ? -4.798 -12.311 10.583 1.00 94.81 81 LEU A CA 1
ATOM 645 C C . LEU A 1 81 ? -5.757 -12.897 9.547 1.00 94.81 81 LEU A C 1
ATOM 647 O O . LEU A 1 81 ? -5.315 -13.300 8.477 1.00 94.81 81 LEU A O 1
ATOM 651 N N . LYS A 1 82 ? -7.054 -12.971 9.859 1.00 95.31 82 LYS A N 1
ATOM 652 C CA . LYS A 1 82 ? -8.054 -13.568 8.966 1.00 95.31 82 LYS A CA 1
ATOM 653 C C . LYS A 1 82 ? -8.483 -12.603 7.863 1.00 95.31 82 LYS A C 1
ATOM 655 O O . LYS A 1 82 ? -8.752 -13.053 6.758 1.00 95.31 82 LYS A O 1
ATOM 660 N N . VAL A 1 83 ? -8.589 -11.306 8.169 1.00 96.94 83 VAL A N 1
ATOM 661 C CA . VAL A 1 83 ? -9.109 -10.295 7.222 1.00 96.94 83 VAL A CA 1
ATOM 662 C C . VAL A 1 83 ? -8.095 -9.222 6.835 1.00 96.94 83 VAL A C 1
ATOM 664 O O . VAL A 1 83 ? -8.275 -8.556 5.822 1.00 96.94 83 VAL A O 1
ATOM 667 N N . GLY A 1 84 ? -7.016 -9.063 7.604 1.00 96.94 84 GLY A N 1
ATOM 668 C CA . GLY A 1 84 ? -6.008 -8.022 7.409 1.00 96.94 84 GLY A CA 1
ATOM 669 C C . GLY A 1 84 ? -5.399 -8.003 6.009 1.00 96.94 84 GLY A C 1
ATOM 670 O O . GLY A 1 84 ? -5.463 -6.949 5.382 1.00 96.94 84 GLY A O 1
ATOM 671 N N . PRO A 1 85 ? -4.871 -9.127 5.479 1.00 96.88 85 PRO A N 1
ATOM 672 C CA . PRO A 1 85 ? -4.303 -9.148 4.131 1.00 96.88 85 PRO A CA 1
ATOM 673 C C . PRO A 1 85 ? -5.287 -8.631 3.076 1.00 96.88 85 PRO A C 1
ATOM 675 O O . PRO A 1 85 ? -4.989 -7.678 2.365 1.00 96.88 85 PRO A O 1
ATOM 678 N N . ARG A 1 86 ? -6.518 -9.157 3.088 1.00 96.00 86 ARG A N 1
ATOM 679 C CA . ARG A 1 86 ? -7.585 -8.787 2.149 1.00 96.00 86 ARG A CA 1
ATOM 680 C C . ARG A 1 86 ? -7.942 -7.301 2.220 1.00 96.00 86 ARG A C 1
ATOM 682 O O . ARG A 1 86 ? -8.091 -6.657 1.188 1.00 96.00 86 ARG A O 1
ATOM 689 N N . LEU A 1 87 ? -8.052 -6.738 3.426 1.00 97.12 87 LEU A N 1
ATOM 690 C CA . LEU A 1 87 ? -8.296 -5.303 3.606 1.00 97.12 87 LEU A CA 1
ATOM 691 C C . LEU A 1 87 ? -7.178 -4.471 2.960 1.00 97.12 87 LEU A C 1
ATOM 693 O O . LEU A 1 87 ? -7.461 -3.557 2.186 1.00 97.12 87 LEU A O 1
ATOM 697 N N . LEU A 1 88 ? -5.917 -4.820 3.220 1.00 96.94 88 LEU A N 1
ATOM 698 C CA . LEU A 1 88 ? -4.766 -4.109 2.663 1.00 96.94 88 LEU A CA 1
ATOM 699 C C . LEU A 1 88 ? -4.683 -4.250 1.136 1.00 96.94 88 LEU A C 1
ATOM 701 O O . LEU A 1 88 ? -4.376 -3.278 0.452 1.00 96.94 88 LEU A O 1
ATOM 705 N N . ASP A 1 89 ? -5.016 -5.410 0.575 1.00 95.56 89 ASP A N 1
ATOM 706 C CA . ASP A 1 89 ? -5.025 -5.619 -0.880 1.00 95.56 89 ASP A CA 1
ATOM 707 C C . ASP A 1 89 ? -6.054 -4.708 -1.580 1.00 95.56 89 ASP A C 1
ATOM 709 O O . ASP A 1 89 ? -5.803 -4.196 -2.678 1.00 95.56 89 ASP A O 1
ATOM 713 N N . HIS A 1 90 ? -7.163 -4.404 -0.894 1.00 94.44 90 HIS A N 1
ATOM 714 C CA . HIS A 1 90 ? -8.188 -3.439 -1.310 1.00 94.44 90 HIS A CA 1
ATOM 715 C C . HIS A 1 90 ? -7.836 -1.966 -1.031 1.00 94.44 90 HIS A C 1
ATOM 717 O O . HIS A 1 90 ? -8.669 -1.084 -1.260 1.00 94.44 90 HIS A O 1
ATOM 723 N N . ASP A 1 91 ? -6.616 -1.674 -0.575 1.00 94.62 91 ASP A N 1
ATOM 724 C CA . ASP A 1 91 ? -6.178 -0.347 -0.116 1.00 94.62 91 ASP A CA 1
ATOM 725 C C . ASP A 1 91 ? -6.893 0.176 1.135 1.00 94.62 91 ASP A C 1
ATOM 727 O O . ASP A 1 91 ? -6.926 1.380 1.395 1.00 94.62 91 ASP A O 1
ATOM 731 N N . VAL A 1 92 ? -7.490 -0.723 1.919 1.00 95.81 92 VAL A N 1
ATOM 732 C CA . VAL A 1 92 ? -8.149 -0.364 3.171 1.00 95.81 92 VAL A CA 1
ATOM 733 C C . VAL A 1 92 ? -7.109 -0.348 4.278 1.00 95.81 92 VAL A C 1
ATOM 735 O O . VAL A 1 92 ? -6.479 -1.357 4.596 1.00 95.81 92 VAL A O 1
ATOM 738 N N . ARG A 1 93 ? -6.928 0.816 4.893 1.00 95.69 93 ARG A N 1
ATOM 739 C CA . ARG A 1 93 ? -5.982 0.986 6.002 1.00 95.69 93 ARG A CA 1
ATOM 740 C C . ARG A 1 93 ? -6.547 0.410 7.274 1.00 95.69 93 ARG A C 1
ATOM 742 O O . ARG A 1 93 ? -7.750 0.480 7.505 1.00 95.69 93 ARG A O 1
ATOM 749 N N . ILE A 1 94 ? -5.673 -0.085 8.135 1.00 97.88 94 ILE A N 1
ATOM 750 C CA . ILE A 1 94 ? -6.094 -0.637 9.415 1.00 97.88 94 ILE A CA 1
ATOM 751 C C . ILE A 1 94 ? -5.434 0.171 10.517 1.00 97.88 94 ILE A C 1
ATOM 753 O O . ILE A 1 94 ? -4.214 0.278 10.572 1.00 97.88 94 ILE A O 1
ATOM 757 N N . TYR A 1 95 ? -6.241 0.730 11.402 1.00 97.88 95 TYR A N 1
ATOM 758 C CA . TYR A 1 95 ? -5.789 1.465 12.571 1.00 97.88 95 TYR A CA 1
ATOM 759 C C . TYR A 1 95 ? -6.188 0.680 13.810 1.00 97.88 95 TYR A C 1
ATOM 761 O O . TYR A 1 95 ? -7.371 0.465 14.049 1.00 97.88 95 TYR A O 1
ATOM 769 N N . VAL A 1 96 ? -5.212 0.231 14.592 1.00 97.94 96 VAL A N 1
ATOM 770 C CA . VAL A 1 96 ? -5.454 -0.551 15.806 1.00 97.94 96 VAL A CA 1
ATOM 771 C C . VAL A 1 96 ? -5.296 0.357 17.013 1.00 97.94 96 VAL A C 1
ATOM 773 O O . VAL A 1 96 ? -4.180 0.768 17.326 1.00 97.94 96 VAL A O 1
ATOM 776 N N . ARG A 1 97 ? -6.399 0.655 17.701 1.00 96.81 97 ARG A N 1
ATOM 777 C CA . ARG A 1 97 ? -6.378 1.356 18.987 1.00 96.81 97 ARG A CA 1
ATOM 778 C C . ARG A 1 97 ? -6.191 0.336 20.100 1.00 96.81 97 ARG A C 1
ATOM 780 O O . ARG A 1 97 ? -7.005 -0.571 20.269 1.00 96.81 97 ARG A O 1
ATOM 787 N N . LEU A 1 98 ? -5.084 0.468 20.820 1.00 96.50 98 LEU A N 1
ATOM 788 C CA . LEU A 1 98 ? -4.742 -0.430 21.917 1.00 96.50 98 LEU A CA 1
ATOM 789 C C . LEU A 1 98 ? -5.711 -0.252 23.089 1.00 96.50 98 LEU A C 1
ATOM 791 O O . LEU A 1 98 ? -6.202 0.849 23.338 1.00 96.50 98 LEU A O 1
ATOM 795 N N . ALA A 1 99 ? -5.965 -1.342 23.810 1.00 93.94 99 ALA A N 1
ATOM 796 C CA . ALA A 1 99 ? -6.727 -1.296 25.050 1.00 93.94 99 ALA A CA 1
ATOM 797 C C . ALA A 1 99 ? -5.921 -0.567 26.133 1.00 93.94 99 ALA A C 1
ATOM 799 O O . ALA A 1 99 ? -4.697 -0.718 26.201 1.00 93.94 99 ALA A O 1
ATOM 800 N N . THR A 1 100 ? -6.604 0.179 27.001 1.00 89.31 100 THR A N 1
ATOM 801 C CA . THR A 1 100 ? -5.977 0.769 28.188 1.00 89.31 100 THR A CA 1
ATOM 802 C C . THR A 1 100 ? -5.465 -0.337 29.104 1.00 89.31 100 THR A C 1
ATOM 804 O O . THR A 1 100 ? -6.177 -1.297 29.396 1.00 89.31 100 THR A O 1
ATOM 807 N N . ASP A 1 101 ? -4.218 -0.202 29.546 1.00 86.06 101 ASP A N 1
ATOM 808 C CA . ASP A 1 101 ? -3.576 -1.135 30.464 1.00 86.06 101 ASP A CA 1
ATOM 809 C C . ASP A 1 101 ? -3.505 -0.503 31.855 1.00 86.06 101 ASP A C 1
ATOM 811 O O . ASP A 1 101 ? -2.604 0.288 32.136 1.00 86.06 101 ASP A O 1
ATOM 815 N N . GLU A 1 102 ? -4.461 -0.837 32.724 1.00 82.75 102 GLU A N 1
ATOM 816 C CA . GLU A 1 102 ? -4.499 -0.332 34.106 1.00 82.75 102 GLU A CA 1
ATOM 817 C C . GLU A 1 102 ? -3.218 -0.670 34.884 1.00 82.75 102 GLU A C 1
ATOM 819 O O . GLU A 1 102 ? -2.820 0.069 35.781 1.00 82.75 102 GLU A O 1
ATOM 824 N N . GLN A 1 103 ? -2.545 -1.763 34.512 1.00 81.12 103 GLN A N 1
ATOM 825 C CA . GLN A 1 103 ? -1.325 -2.245 35.153 1.00 81.12 103 GLN A CA 1
ATOM 826 C C . GLN A 1 103 ? -0.046 -1.753 34.453 1.00 81.12 103 GLN A C 1
ATOM 828 O O . GLN A 1 103 ? 1.052 -2.051 34.919 1.00 81.12 103 GLN A O 1
ATOM 833 N N . GLN A 1 104 ? -0.166 -1.008 33.344 1.00 81.38 104 GLN A N 1
ATOM 834 C CA . GLN A 1 104 ? 0.948 -0.464 32.551 1.00 81.38 104 GLN A CA 1
ATOM 835 C C . GLN A 1 104 ? 1.994 -1.518 32.114 1.00 81.38 104 GLN A C 1
ATOM 837 O O . GLN A 1 104 ? 3.174 -1.222 31.942 1.00 81.38 104 GLN A O 1
ATOM 842 N N . THR A 1 105 ? 1.562 -2.760 31.893 1.00 78.00 105 THR A N 1
ATOM 843 C CA . THR A 1 105 ? 2.400 -3.933 31.576 1.00 78.00 105 THR A CA 1
ATOM 844 C C . THR A 1 105 ? 2.878 -4.024 30.121 1.00 78.00 105 THR A C 1
ATOM 846 O O . THR A 1 105 ? 3.580 -4.968 29.765 1.00 78.00 105 THR A O 1
ATOM 849 N N . ALA A 1 106 ? 2.498 -3.077 29.254 1.00 88.62 106 ALA A N 1
ATOM 850 C CA . ALA A 1 106 ? 2.737 -3.087 27.799 1.00 88.62 106 ALA A CA 1
ATOM 851 C C . ALA A 1 106 ? 2.134 -4.299 27.049 1.00 88.62 106 ALA A C 1
ATOM 853 O O . ALA A 1 106 ? 2.304 -4.434 25.829 1.00 88.62 106 ALA A O 1
ATOM 854 N N . MET A 1 107 ? 1.374 -5.149 27.745 1.00 92.31 107 MET A N 1
ATOM 855 C CA . MET A 1 107 ? 0.806 -6.391 27.224 1.00 92.31 107 MET A CA 1
ATOM 856 C C . MET A 1 107 ? -0.127 -6.187 26.020 1.00 92.31 107 MET A C 1
ATOM 858 O O . MET A 1 107 ? 0.038 -6.920 25.038 1.00 92.31 107 MET A O 1
ATOM 862 N N . PRO A 1 108 ? -1.057 -5.203 26.005 1.00 94.25 108 PRO A N 1
ATOM 863 C CA . PRO A 1 108 ? -1.946 -4.992 24.858 1.00 94.25 108 PRO A CA 1
ATOM 864 C C . PRO A 1 108 ? -1.179 -4.796 23.547 1.00 94.25 108 PRO A C 1
ATOM 866 O O . PRO A 1 108 ? -1.487 -5.436 22.537 1.00 94.25 108 PRO A O 1
ATOM 869 N N . ARG A 1 109 ? -0.108 -3.992 23.593 1.00 95.44 109 ARG A N 1
ATOM 870 C CA . ARG A 1 109 ? 0.777 -3.730 22.455 1.00 95.44 109 ARG A CA 1
ATOM 871 C C . ARG A 1 109 ? 1.540 -4.981 22.036 1.00 95.44 109 ARG A C 1
ATOM 873 O O . ARG A 1 109 ? 1.535 -5.328 20.857 1.00 95.44 109 ARG A O 1
ATOM 880 N N . GLN A 1 110 ? 2.161 -5.680 22.985 1.00 95.12 110 GLN A N 1
ATOM 881 C CA . GLN A 1 110 ? 3.000 -6.840 22.684 1.00 95.12 110 GLN A CA 1
ATOM 882 C C . GLN A 1 110 ? 2.214 -7.958 21.981 1.00 95.12 110 GLN A C 1
ATOM 884 O O . GLN A 1 110 ? 2.725 -8.581 21.046 1.00 95.12 110 GLN A O 1
ATOM 889 N N . VAL A 1 111 ? 0.959 -8.193 22.381 1.00 95.56 111 VAL A N 1
ATOM 890 C CA . VAL A 1 111 ? 0.092 -9.201 21.747 1.00 95.56 111 VAL A CA 1
ATOM 891 C C . VAL A 1 111 ? -0.211 -8.836 20.288 1.00 95.56 111 VAL A C 1
ATOM 893 O O . VAL A 1 111 ? -0.135 -9.710 19.422 1.00 95.56 111 VAL A O 1
ATOM 896 N N . ILE A 1 112 ? -0.482 -7.559 19.992 1.00 96.25 112 ILE A N 1
ATOM 897 C CA . ILE A 1 112 ? -0.686 -7.074 18.617 1.00 96.25 112 ILE A CA 1
ATOM 898 C C . ILE A 1 112 ? 0.583 -7.247 17.784 1.00 96.25 112 ILE A C 1
ATOM 900 O O . ILE A 1 112 ? 0.541 -7.881 16.733 1.00 96.25 112 ILE A O 1
ATOM 904 N N . ILE A 1 113 ? 1.722 -6.752 18.272 1.00 96.06 113 ILE A N 1
ATOM 905 C CA . ILE A 1 113 ? 3.009 -6.790 17.560 1.00 96.06 113 ILE A CA 1
ATOM 906 C C . ILE A 1 113 ? 3.409 -8.225 17.211 1.00 96.06 113 ILE A C 1
ATOM 908 O O . ILE A 1 113 ? 3.749 -8.527 16.065 1.00 96.06 113 ILE A O 1
ATOM 912 N N . ASN A 1 114 ? 3.327 -9.133 18.187 1.00 94.94 114 ASN A N 1
ATOM 913 C CA . ASN A 1 114 ? 3.666 -10.538 17.987 1.00 94.94 114 ASN A CA 1
ATOM 914 C C . ASN A 1 114 ? 2.812 -11.179 16.893 1.00 94.94 114 ASN A C 1
ATOM 916 O O . ASN A 1 114 ? 3.321 -11.963 16.087 1.00 94.94 114 ASN A O 1
ATOM 920 N N . GLN A 1 115 ? 1.528 -10.834 16.857 1.00 94.56 115 GLN A N 1
ATOM 921 C CA . GLN A 1 115 ? 0.610 -11.378 15.878 1.00 94.56 115 GLN A CA 1
ATOM 922 C C . GLN A 1 115 ? 0.830 -10.789 14.484 1.00 94.56 115 GLN A C 1
ATOM 924 O O . GLN A 1 115 ? 0.877 -11.544 13.517 1.00 94.56 115 GLN A O 1
ATOM 929 N N . LEU A 1 116 ? 1.015 -9.472 14.375 1.00 95.00 116 LEU A N 1
ATOM 930 C CA . LEU A 1 116 ? 1.321 -8.805 13.109 1.00 95.00 116 LEU A CA 1
ATOM 931 C C . LEU A 1 116 ? 2.580 -9.387 12.467 1.00 95.00 116 LEU A C 1
ATOM 933 O O . LEU A 1 116 ? 2.578 -9.713 11.280 1.00 95.00 116 LEU A O 1
ATOM 937 N N . ARG A 1 117 ? 3.616 -9.634 13.277 1.00 93.69 117 ARG A N 1
ATOM 938 C CA . ARG A 1 117 ? 4.840 -10.312 12.840 1.00 93.69 117 ARG A CA 1
ATOM 939 C C . ARG A 1 117 ? 4.574 -11.740 12.369 1.00 93.69 117 ARG A C 1
ATOM 941 O O . ARG A 1 117 ? 5.084 -12.133 11.326 1.00 93.69 117 ARG A O 1
ATOM 948 N N . LYS A 1 118 ? 3.765 -12.512 13.102 1.00 92.19 118 LYS A N 1
ATOM 949 C CA . LYS A 1 118 ? 3.380 -13.875 12.696 1.00 92.19 118 LYS A CA 1
ATOM 950 C C . LYS A 1 118 ? 2.639 -13.881 11.354 1.00 92.19 118 LYS A C 1
ATOM 952 O O . LYS A 1 118 ? 2.851 -14.783 10.553 1.00 92.19 118 LYS A O 1
ATOM 957 N N . GLY A 1 119 ? 1.796 -12.878 11.116 1.00 93.06 119 GLY A N 1
ATOM 958 C CA . GLY A 1 119 ? 1.069 -12.689 9.861 1.00 93.06 119 GLY A CA 1
ATOM 959 C C . GLY A 1 119 ? 1.870 -12.049 8.735 1.00 93.06 119 GLY A C 1
ATOM 960 O O . GLY A 1 119 ? 1.339 -11.929 7.639 1.00 93.06 119 GLY A O 1
ATOM 961 N N . SER A 1 120 ? 3.108 -11.611 8.993 1.00 94.50 120 SER A N 1
ATOM 962 C CA . SER A 1 120 ? 3.902 -10.797 8.060 1.00 94.50 120 SER A CA 1
ATOM 963 C C . SER A 1 120 ? 3.142 -9.574 7.524 1.00 94.50 120 SER A C 1
ATOM 965 O O . SER A 1 120 ? 3.337 -9.173 6.380 1.00 94.50 120 SER A O 1
ATOM 967 N N . LEU A 1 121 ? 2.263 -8.986 8.343 1.00 95.50 121 LEU A N 1
ATOM 968 C CA . LEU A 1 121 ? 1.471 -7.828 7.939 1.00 95.50 121 LEU A CA 1
ATOM 969 C C . LEU A 1 121 ? 2.331 -6.558 7.973 1.00 95.50 121 LEU A C 1
ATOM 971 O O . LEU A 1 121 ? 3.032 -6.325 8.967 1.00 95.50 121 LEU A O 1
ATOM 975 N N . PRO A 1 122 ? 2.255 -5.698 6.940 1.00 95.75 122 PRO A N 1
ATOM 976 C CA . PRO A 1 122 ? 2.989 -4.446 6.934 1.00 95.75 122 PRO A CA 1
ATOM 977 C C . PRO A 1 122 ? 2.468 -3.585 8.081 1.00 95.75 122 PRO A C 1
ATOM 979 O O . PRO A 1 122 ? 1.264 -3.349 8.211 1.00 95.75 122 PRO A O 1
ATOM 982 N N . THR A 1 123 ? 3.381 -3.168 8.951 1.00 95.62 123 THR A N 1
ATOM 983 C CA . THR A 1 123 ? 3.052 -2.531 10.227 1.00 95.62 123 THR A CA 1
ATOM 984 C C . THR A 1 123 ? 3.841 -1.250 10.387 1.00 95.62 123 THR A C 1
ATOM 986 O O . THR A 1 123 ? 5.017 -1.184 10.032 1.00 95.62 123 THR A O 1
ATOM 989 N N . ALA A 1 124 ? 3.201 -0.247 10.969 1.00 94.81 124 ALA A N 1
ATOM 990 C CA . ALA A 1 124 ? 3.812 1.034 11.240 1.00 94.81 124 ALA A CA 1
ATOM 991 C C . ALA A 1 124 ? 3.542 1.529 12.654 1.00 94.81 124 ALA A C 1
ATOM 993 O O . ALA A 1 124 ? 2.726 0.976 13.393 1.00 94.81 124 ALA A O 1
ATOM 994 N N . ASN A 1 125 ? 4.250 2.606 12.999 1.00 95.19 125 ASN A N 1
ATOM 995 C CA . ASN A 1 125 ? 4.356 3.114 14.362 1.00 95.19 125 ASN A CA 1
ATOM 996 C C . ASN A 1 125 ? 4.927 2.060 15.327 1.00 95.19 125 ASN A C 1
ATOM 998 O O . ASN A 1 125 ? 4.452 1.903 16.452 1.00 95.19 125 ASN A O 1
ATOM 1002 N N .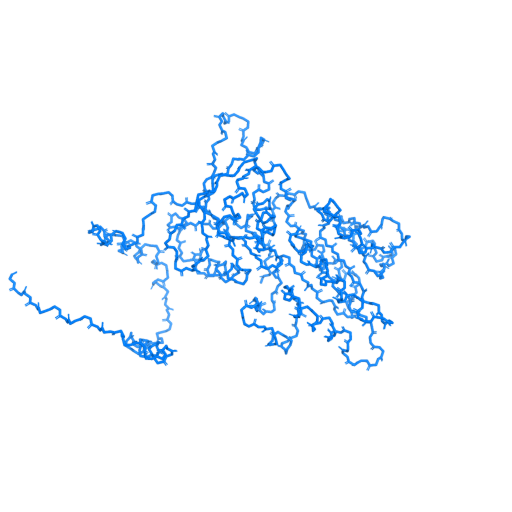 LEU A 1 126 ? 5.914 1.295 14.847 1.00 94.88 126 LEU A N 1
ATOM 1003 C CA . LEU A 1 126 ? 6.710 0.364 15.642 1.00 94.88 126 LEU A CA 1
ATOM 1004 C C . LEU A 1 126 ? 7.738 1.146 16.463 1.00 94.88 126 LEU A C 1
ATOM 1006 O O . LEU A 1 126 ? 8.317 2.112 15.969 1.00 94.88 126 LEU A O 1
ATOM 1010 N N . ARG A 1 127 ? 7.977 0.719 17.702 1.00 94.38 127 ARG A N 1
ATOM 1011 C CA . ARG A 1 127 ? 9.093 1.225 18.511 1.00 94.38 127 ARG A CA 1
ATOM 1012 C C . ARG A 1 127 ? 10.420 0.697 17.946 1.00 94.38 127 ARG A C 1
ATOM 1014 O O . ARG A 1 127 ? 10.399 -0.350 17.292 1.00 94.38 127 ARG A O 1
ATOM 1021 N N . PRO A 1 128 ? 11.567 1.353 18.195 1.00 94.69 128 PRO A N 1
ATOM 1022 C CA . PRO A 1 128 ? 12.860 0.918 17.655 1.00 94.69 128 PRO A CA 1
ATOM 1023 C C . PRO A 1 128 ? 13.182 -0.562 17.925 1.00 94.69 128 PRO A C 1
ATOM 1025 O O . PRO A 1 128 ? 13.605 -1.289 17.028 1.00 94.69 128 PRO A O 1
ATOM 1028 N N . GLU A 1 129 ? 12.908 -1.049 19.134 1.00 94.44 129 GLU A N 1
ATOM 1029 C CA . GLU A 1 129 ? 13.112 -2.446 19.525 1.00 94.44 129 GLU A CA 1
ATOM 1030 C C . GLU A 1 129 ? 12.176 -3.422 18.787 1.00 94.44 129 GLU A C 1
ATOM 1032 O O . GLU A 1 129 ? 12.572 -4.527 18.409 1.00 94.44 129 GLU A O 1
ATOM 1037 N N . GLU A 1 130 ? 10.940 -3.005 18.512 1.00 95.19 130 GLU A N 1
ATOM 1038 C CA . GLU A 1 130 ? 9.967 -3.802 17.763 1.00 95.19 130 GLU A CA 1
ATOM 1039 C C . GLU A 1 130 ? 10.329 -3.840 16.278 1.00 95.19 130 GLU A C 1
ATOM 1041 O O . GLU A 1 130 ? 10.251 -4.898 15.651 1.00 95.19 130 GLU A O 1
ATOM 1046 N N . TRP A 1 131 ? 10.782 -2.709 15.734 1.00 94.88 131 TRP A N 1
ATOM 1047 C CA . TRP A 1 131 ? 11.269 -2.577 14.365 1.00 94.88 131 TRP A CA 1
ATOM 1048 C C . TRP A 1 131 ? 12.450 -3.511 14.091 1.00 94.88 131 TRP A C 1
ATOM 1050 O O . TRP A 1 131 ? 12.446 -4.264 13.114 1.00 94.88 131 TRP A O 1
ATOM 1060 N N . GLN A 1 132 ? 13.426 -3.541 15.000 1.00 94.62 132 GLN A N 1
ATOM 1061 C CA . GLN A 1 132 ? 14.571 -4.449 14.916 1.00 94.62 132 GLN A CA 1
ATOM 1062 C C . GLN A 1 132 ? 14.164 -5.929 14.966 1.00 94.62 132 GLN A C 1
ATOM 1064 O O . GLN A 1 132 ? 14.879 -6.781 14.440 1.00 94.62 132 GLN A O 1
ATOM 1069 N N . SER A 1 133 ? 13.001 -6.252 15.537 1.00 93.56 133 SER A N 1
ATOM 1070 C CA . SER A 1 133 ? 12.488 -7.625 15.590 1.00 93.56 133 SER A CA 1
ATOM 1071 C C . SER A 1 133 ? 11.824 -8.104 14.289 1.00 93.56 133 SER A C 1
ATOM 1073 O O . SER A 1 133 ? 11.571 -9.302 14.136 1.00 93.56 133 SER A O 1
ATOM 1075 N N . VAL A 1 134 ? 11.524 -7.199 13.350 1.00 93.56 134 VAL A N 1
ATOM 1076 C CA . VAL A 1 134 ? 10.970 -7.551 12.034 1.00 93.56 134 VAL A CA 1
ATOM 1077 C C . VAL A 1 134 ? 12.077 -8.198 11.183 1.00 93.56 134 VAL A C 1
ATOM 1079 O O . VAL A 1 134 ? 13.216 -7.735 11.235 1.00 93.56 134 VAL A O 1
ATOM 1082 N N . PRO A 1 135 ? 11.815 -9.253 10.393 1.00 93.50 135 PRO A N 1
ATOM 1083 C CA . PRO A 1 135 ? 12.808 -9.807 9.469 1.00 93.50 135 PRO A CA 1
ATOM 1084 C C . PRO A 1 135 ? 13.282 -8.777 8.431 1.00 93.50 135 PRO A C 1
ATOM 1086 O O . PRO A 1 135 ? 12.471 -8.030 7.889 1.00 93.50 135 PRO A O 1
ATOM 1089 N N . GLU A 1 136 ? 14.578 -8.740 8.108 1.00 92.56 136 GLU A N 1
ATOM 1090 C CA . GLU A 1 136 ? 15.161 -7.739 7.192 1.00 92.56 136 GLU A CA 1
ATOM 1091 C C . GLU A 1 136 ? 14.487 -7.715 5.808 1.00 92.56 136 GLU A C 1
ATOM 1093 O O . GLU A 1 136 ? 14.272 -6.656 5.225 1.00 92.56 136 GLU A O 1
ATOM 1098 N N . ASN A 1 137 ? 14.071 -8.878 5.305 1.00 90.50 137 ASN A N 1
ATOM 1099 C CA . ASN A 1 137 ? 13.360 -9.008 4.033 1.00 90.50 137 ASN A CA 1
ATOM 1100 C C . ASN A 1 137 ? 11.919 -8.459 4.055 1.00 90.50 137 ASN A C 1
ATOM 1102 O O . ASN A 1 137 ? 11.296 -8.395 2.994 1.00 90.50 137 ASN A O 1
ATOM 1106 N N . LEU A 1 138 ? 11.398 -8.099 5.233 1.00 92.31 138 LEU A N 1
ATOM 1107 C CA . LEU A 1 138 ? 10.074 -7.511 5.460 1.00 92.31 138 LEU A CA 1
ATOM 1108 C C . LEU A 1 138 ? 10.139 -6.098 6.066 1.00 92.31 138 LEU A C 1
ATOM 1110 O O . LEU A 1 138 ? 9.142 -5.384 6.030 1.00 92.31 138 LEU A O 1
ATOM 1114 N N . ARG A 1 139 ? 11.283 -5.678 6.623 1.00 92.31 139 ARG A N 1
ATOM 1115 C CA . ARG A 1 139 ? 11.482 -4.322 7.161 1.00 92.31 139 ARG A CA 1
ATOM 1116 C C . ARG A 1 139 ? 11.398 -3.312 6.038 1.00 92.31 139 ARG A C 1
ATOM 1118 O O . ARG A 1 139 ? 12.308 -3.276 5.241 1.00 92.31 139 ARG A O 1
ATOM 1125 N N . GLU A 1 140 ? 10.365 -2.490 5.975 1.00 90.69 140 GLU A N 1
ATOM 1126 C CA . GLU A 1 140 ? 10.235 -1.425 4.972 1.00 90.69 140 GLU A CA 1
ATOM 1127 C C . GLU A 1 140 ? 11.136 -0.218 5.294 1.00 90.69 140 GLU A C 1
ATOM 1129 O O . GLU A 1 140 ? 12.360 -0.318 5.250 1.00 90.69 140 GLU A O 1
ATOM 1134 N N . ARG A 1 141 ? 10.544 0.923 5.657 1.00 87.94 141 ARG A N 1
ATOM 1135 C CA . ARG A 1 141 ? 11.255 2.128 6.089 1.00 87.94 141 ARG A CA 1
ATOM 1136 C C . ARG A 1 141 ? 10.991 2.395 7.561 1.00 87.94 141 ARG A C 1
ATOM 1138 O O . ARG A 1 141 ? 9.838 2.514 7.973 1.00 87.94 141 ARG A O 1
ATOM 1145 N N . GLU A 1 142 ? 12.062 2.547 8.329 1.00 86.38 142 GLU A N 1
ATOM 1146 C CA . GLU A 1 142 ? 11.960 2.939 9.731 1.00 86.38 142 GLU A CA 1
ATOM 1147 C C . GLU A 1 142 ? 11.334 4.335 9.836 1.00 86.38 142 GLU A C 1
ATOM 1149 O O . GLU A 1 142 ? 11.650 5.228 9.047 1.00 86.38 142 GLU A O 1
ATOM 1154 N N . ASN A 1 143 ? 10.424 4.525 10.793 1.00 81.50 143 ASN A N 1
ATOM 1155 C CA . ASN A 1 143 ? 9.720 5.792 11.027 1.00 81.50 143 ASN A CA 1
ATOM 1156 C C . ASN A 1 143 ? 8.915 6.335 9.828 1.00 81.50 143 ASN A C 1
ATOM 1158 O O . ASN A 1 143 ? 8.508 7.499 9.830 1.00 81.50 143 ASN A O 1
ATOM 1162 N N . ALA A 1 144 ? 8.644 5.514 8.810 1.00 81.88 144 ALA A N 1
ATOM 1163 C CA . ALA A 1 144 ? 7.768 5.880 7.704 1.00 81.88 144 ALA A CA 1
ATOM 1164 C C . ALA A 1 144 ? 6.476 5.056 7.718 1.00 81.88 144 ALA A C 1
ATOM 1166 O O . ALA A 1 144 ? 6.419 3.938 8.222 1.00 81.88 144 ALA A O 1
ATOM 1167 N N . PHE A 1 145 ? 5.428 5.626 7.125 1.00 80.69 145 PHE A N 1
ATOM 1168 C CA . PHE A 1 145 ? 4.128 4.981 6.975 1.00 80.69 145 PHE A CA 1
ATOM 1169 C C . PHE A 1 145 ? 3.835 4.775 5.491 1.00 80.69 145 PHE A C 1
ATOM 1171 O O . PHE A 1 145 ? 3.410 5.712 4.811 1.00 80.69 145 PHE A O 1
ATOM 1178 N N . LEU A 1 146 ? 4.130 3.578 4.978 1.00 90.50 146 LEU A N 1
ATOM 1179 C CA . LEU A 1 146 ? 3.894 3.225 3.577 1.00 90.50 146 LEU A CA 1
ATOM 1180 C C . LEU A 1 146 ? 2.549 2.521 3.461 1.00 90.50 146 LEU A C 1
ATOM 1182 O O . LEU A 1 146 ? 2.329 1.453 4.029 1.00 90.50 146 LEU A O 1
ATOM 1186 N N . LEU A 1 147 ? 1.629 3.152 2.750 1.00 91.56 147 LEU A N 1
ATOM 1187 C CA . LEU A 1 147 ? 0.237 2.738 2.698 1.00 91.56 147 LEU A CA 1
ATOM 1188 C C . LEU A 1 147 ? -0.027 1.752 1.553 1.00 91.56 147 LEU A C 1
ATOM 1190 O O . LEU A 1 147 ? 0.615 1.873 0.509 1.00 91.56 147 LEU A O 1
ATOM 1194 N N . PRO A 1 148 ? -0.967 0.806 1.728 1.00 95.06 148 PRO A N 1
ATOM 1195 C CA . PRO A 1 148 ? -1.734 0.508 2.942 1.00 95.06 148 PRO A CA 1
ATOM 1196 C C . PRO A 1 148 ? -0.903 -0.305 3.951 1.00 95.06 148 PRO A C 1
ATOM 1198 O O . PRO A 1 148 ? 0.008 -1.036 3.564 1.00 95.06 148 PRO A O 1
ATOM 1201 N N . CYS A 1 149 ? -1.199 -0.171 5.247 1.00 96.19 149 CYS A N 1
ATOM 1202 C CA . CYS A 1 149 ? -0.616 -0.991 6.318 1.00 96.19 149 CYS A CA 1
ATOM 1203 C C . CYS A 1 149 ? -1.455 -0.930 7.606 1.00 96.19 149 CYS A C 1
ATOM 1205 O O . CYS A 1 149 ? -2.471 -0.229 7.671 1.00 96.19 149 CYS A O 1
ATOM 1207 N N . VAL A 1 150 ? -1.027 -1.687 8.620 1.00 97.50 150 VAL A N 1
ATOM 1208 C CA . VAL A 1 150 ? -1.572 -1.639 9.978 1.00 97.50 150 VAL A CA 1
ATOM 1209 C C . VAL A 1 150 ? -0.826 -0.584 10.798 1.00 97.50 150 VAL A C 1
ATOM 1211 O O . VAL A 1 150 ? 0.368 -0.720 11.061 1.00 97.50 150 VAL A O 1
ATOM 1214 N N . TYR A 1 151 ? -1.520 0.465 11.230 1.00 97.25 151 TYR A N 1
ATOM 1215 C CA . TYR A 1 151 ? -0.988 1.490 12.125 1.00 97.25 151 TYR A CA 1
ATOM 1216 C C . TYR A 1 151 ? -1.421 1.228 13.564 1.00 97.25 151 TYR A C 1
ATOM 1218 O O . TYR A 1 151 ? -2.612 1.091 13.841 1.00 97.25 151 TYR A O 1
ATOM 1226 N N . ILE A 1 152 ? -0.472 1.215 14.496 1.00 97.00 152 ILE A N 1
ATOM 1227 C CA . ILE A 1 152 ? -0.774 1.046 15.920 1.00 97.00 152 ILE A CA 1
ATOM 1228 C C . ILE A 1 152 ? -0.962 2.420 16.558 1.00 97.00 152 ILE A C 1
ATOM 1230 O O . ILE A 1 152 ? -0.045 3.236 16.555 1.00 97.00 152 ILE A O 1
ATOM 1234 N N . ILE A 1 153 ? -2.140 2.678 17.115 1.00 96.31 153 ILE A N 1
ATOM 1235 C CA . ILE A 1 153 ? -2.476 3.917 17.819 1.00 96.31 153 ILE A CA 1
ATOM 1236 C C . ILE A 1 153 ? -2.186 3.738 19.311 1.00 96.31 153 ILE A C 1
ATOM 1238 O O . ILE A 1 153 ? -2.605 2.753 19.922 1.00 96.31 153 ILE A O 1
ATOM 1242 N N . ASP A 1 154 ? -1.471 4.702 19.893 1.00 88.56 154 ASP A N 1
ATOM 1243 C CA . ASP A 1 154 ? -1.241 4.744 21.337 1.00 88.56 154 ASP A CA 1
ATOM 1244 C C . ASP A 1 154 ? -2.546 5.053 22.087 1.00 88.56 154 ASP A C 1
ATOM 1246 O O . ASP A 1 154 ? -3.351 5.871 21.645 1.00 88.56 154 ASP A O 1
ATOM 1250 N N . THR A 1 155 ? -2.728 4.419 23.244 1.00 86.75 155 THR A N 1
ATOM 1251 C CA . THR A 1 155 ? -3.852 4.627 24.169 1.00 86.75 155 THR A CA 1
ATOM 1252 C C . THR A 1 155 ? -4.125 6.092 24.517 1.00 86.75 155 THR A C 1
ATOM 1254 O O . THR A 1 155 ? -5.274 6.442 24.770 1.00 86.75 155 THR A O 1
ATOM 1257 N N . MET A 1 156 ? -3.096 6.948 24.507 1.00 89.06 156 MET A N 1
ATOM 1258 C CA . MET A 1 156 ? -3.212 8.363 24.881 1.00 89.06 156 MET A CA 1
ATOM 1259 C C . MET A 1 156 ? -3.710 9.271 23.748 1.00 89.06 156 MET A C 1
ATOM 1261 O O . MET A 1 156 ? -3.967 10.451 23.976 1.00 89.06 156 MET A O 1
ATOM 1265 N N . MET A 1 157 ? -3.814 8.759 22.519 1.00 94.56 157 MET A N 1
ATOM 1266 C CA . MET A 1 157 ? -4.213 9.570 21.372 1.00 94.56 157 MET A CA 1
ATOM 1267 C C . MET A 1 157 ? -5.708 9.900 21.437 1.00 94.56 157 MET A C 1
ATOM 1269 O O . MET A 1 157 ? -6.548 9.003 21.531 1.00 94.56 157 MET A O 1
ATOM 1273 N N . SER A 1 158 ? -6.039 11.191 21.356 1.00 94.56 158 SER A N 1
ATOM 1274 C CA . SER A 1 158 ? -7.429 11.648 21.348 1.00 94.56 158 SER A CA 1
ATOM 1275 C C . SER A 1 158 ? -8.138 11.252 20.049 1.00 94.56 158 SER A C 1
ATOM 1277 O O . SER A 1 158 ? -7.506 11.115 18.999 1.00 94.56 158 SER A O 1
ATOM 1279 N N . TRP A 1 159 ? -9.468 11.134 20.068 1.00 94.00 159 TRP A N 1
ATOM 1280 C CA . TRP A 1 159 ? -10.235 10.889 18.841 1.00 94.00 159 TRP A CA 1
ATOM 1281 C C . TRP A 1 159 ? -10.069 11.997 17.794 1.00 94.00 159 TRP A C 1
ATOM 1283 O O . TRP A 1 159 ? -10.100 11.706 16.600 1.00 94.00 159 TRP A O 1
ATOM 1293 N N . GLY A 1 160 ? -9.826 13.243 18.215 1.00 94.88 160 GLY A N 1
ATOM 1294 C CA . GLY A 1 160 ? -9.501 14.344 17.305 1.00 94.88 160 GLY A CA 1
ATOM 1295 C C . GLY A 1 160 ? -8.196 14.106 16.538 1.00 94.88 160 GLY A C 1
ATOM 1296 O O . GLY A 1 160 ? -8.156 14.271 15.317 1.00 94.88 160 GLY A O 1
ATOM 1297 N N . ASP A 1 161 ? -7.155 13.640 17.231 1.00 95.62 161 ASP A N 1
ATOM 1298 C CA . ASP A 1 161 ? -5.870 13.297 16.612 1.00 95.62 161 ASP A CA 1
ATOM 1299 C C . ASP A 1 161 ? -5.983 12.049 15.730 1.00 95.62 161 ASP A C 1
ATOM 1301 O O . ASP A 1 161 ? -5.399 12.003 14.647 1.00 95.62 161 ASP A O 1
ATOM 1305 N N . ILE A 1 162 ? -6.782 11.058 16.143 1.00 95.75 162 ILE A N 1
ATOM 1306 C CA . ILE A 1 162 ? -7.084 9.873 15.326 1.00 95.75 162 ILE A CA 1
ATOM 1307 C C . ILE A 1 162 ? -7.799 10.295 14.038 1.00 95.75 162 ILE A C 1
ATOM 1309 O O . ILE A 1 162 ? -7.403 9.869 12.952 1.00 95.75 162 ILE A O 1
ATOM 1313 N N . ALA A 1 163 ? -8.807 11.164 14.123 1.00 94.75 163 ALA A N 1
ATOM 1314 C CA . ALA A 1 163 ? -9.508 11.681 12.952 1.00 94.75 163 ALA A CA 1
ATOM 1315 C C . ALA A 1 163 ? -8.551 12.423 12.007 1.00 94.75 163 ALA A C 1
ATOM 1317 O O . ALA A 1 163 ? -8.599 12.212 10.796 1.00 94.75 163 ALA A O 1
ATOM 1318 N N . ALA A 1 164 ? -7.630 13.235 12.536 1.00 93.62 164 ALA A N 1
ATOM 1319 C CA . ALA A 1 164 ? -6.591 13.869 11.726 1.00 93.62 164 ALA A CA 1
ATOM 1320 C C . ALA A 1 164 ? -5.667 12.840 11.058 1.00 93.62 164 ALA A C 1
ATOM 1322 O O . ALA A 1 164 ? -5.448 12.879 9.847 1.00 93.62 164 ALA A O 1
ATOM 1323 N N . LEU A 1 165 ? -5.173 11.867 11.825 1.00 93.06 165 LEU A N 1
ATOM 1324 C CA . LEU A 1 165 ? -4.273 10.823 11.345 1.00 93.06 165 LEU A CA 1
ATOM 1325 C C . LEU A 1 165 ? -4.877 10.007 10.192 1.00 93.06 165 LEU A C 1
ATOM 1327 O O . LEU A 1 165 ? -4.153 9.711 9.230 1.00 93.06 165 LEU A O 1
ATOM 1331 N N . VAL A 1 166 ? -6.149 9.624 10.333 1.00 92.69 166 VAL A N 1
ATOM 1332 C CA . VAL A 1 166 ? -6.899 8.760 9.411 1.00 92.69 166 VAL A CA 1
ATOM 1333 C C . VAL A 1 166 ? -7.335 9.540 8.173 1.00 92.69 166 VAL A C 1
ATOM 1335 O O . VAL A 1 166 ? -7.028 9.133 7.054 1.00 92.69 166 VAL A O 1
ATOM 1338 N N . CYS A 1 167 ? -7.997 10.685 8.349 1.00 90.56 167 CYS A N 1
ATOM 1339 C CA . CYS A 1 167 ? -8.587 11.429 7.235 1.00 90.56 167 CYS A CA 1
ATOM 1340 C C . CYS A 1 167 ? -7.546 12.148 6.363 1.00 90.56 167 CYS A C 1
ATOM 1342 O O . CYS A 1 167 ? -7.793 12.364 5.181 1.00 90.56 167 CYS A O 1
ATOM 1344 N N . ASP A 1 168 ? -6.361 12.477 6.893 1.00 88.75 168 ASP A N 1
ATOM 1345 C CA . ASP A 1 168 ? -5.280 13.099 6.106 1.00 88.75 168 ASP A CA 1
ATOM 1346 C C . ASP A 1 168 ? -4.551 12.102 5.181 1.00 88.75 168 ASP A C 1
ATOM 1348 O O . ASP A 1 168 ? -3.520 12.436 4.581 1.00 88.75 168 ASP A O 1
ATOM 1352 N N . LYS A 1 169 ? -5.021 10.849 5.130 1.00 87.25 169 LYS A N 1
ATOM 1353 C CA . LYS A 1 169 ? -4.442 9.752 4.350 1.00 87.25 169 LYS A CA 1
ATOM 1354 C C . LYS A 1 169 ? -5.559 8.891 3.726 1.00 87.25 169 LYS A C 1
ATOM 1356 O O . LYS A 1 169 ? -5.705 7.738 4.123 1.00 87.25 169 LYS A O 1
ATOM 1361 N N . PRO A 1 170 ? -6.349 9.432 2.779 1.00 87.62 170 PRO A N 1
ATOM 1362 C CA . PRO A 1 170 ? -7.465 8.723 2.136 1.00 87.62 170 PRO A CA 1
ATOM 1363 C C . PRO A 1 170 ? -6.978 7.613 1.200 1.00 87.62 170 PRO A C 1
ATOM 1365 O O . PRO A 1 170 ? -5.830 7.660 0.751 1.00 87.62 170 PRO A O 1
ATOM 1368 N N . ALA A 1 171 ? -7.805 6.594 0.913 1.00 88.81 171 ALA A N 1
ATOM 1369 C CA . ALA A 1 171 ? -7.408 5.485 0.033 1.00 88.81 171 ALA A CA 1
ATOM 1370 C C . ALA A 1 171 ? -7.128 5.980 -1.374 1.00 88.81 171 ALA A C 1
ATOM 1372 O O . ALA A 1 171 ? -7.623 7.026 -1.795 1.00 88.81 171 ALA A O 1
ATOM 1373 N N . GLY A 1 172 ? -6.309 5.211 -2.086 1.00 83.69 172 GLY A N 1
ATOM 1374 C CA . GLY A 1 172 ? -6.194 5.357 -3.517 1.00 83.69 172 GLY A CA 1
ATOM 1375 C C . GLY A 1 172 ? -7.542 5.116 -4.206 1.00 83.69 172 GLY A C 1
ATOM 1376 O O . GLY A 1 172 ? -8.568 4.825 -3.570 1.00 83.69 172 GLY A O 1
ATOM 1377 N N . PRO A 1 173 ? -7.552 5.222 -5.538 1.00 80.69 173 PRO A N 1
ATOM 1378 C CA . PRO A 1 173 ? -8.781 5.120 -6.295 1.00 80.69 173 PRO A CA 1
ATOM 1379 C C . PRO A 1 173 ? -9.390 3.728 -6.112 1.00 80.69 173 PRO A C 1
ATOM 1381 O O . PRO A 1 173 ? -8.730 2.752 -5.729 1.00 80.69 173 PRO A O 1
ATOM 1384 N N . LEU A 1 174 ? -10.695 3.642 -6.351 1.00 82.25 174 LEU A N 1
ATOM 1385 C CA . LEU A 1 174 ? -11.360 2.350 -6.444 1.00 82.25 174 LEU A CA 1
ATOM 1386 C C . LEU A 1 174 ? -10.723 1.540 -7.572 1.00 82.25 174 LEU A C 1
ATOM 1388 O O . LEU A 1 174 ? -10.301 2.093 -8.584 1.00 82.25 174 LEU A O 1
ATOM 1392 N N . ARG A 1 175 ? -10.640 0.223 -7.381 1.00 82.88 175 ARG A N 1
ATOM 1393 C CA . ARG A 1 175 ? -10.241 -0.683 -8.458 1.00 82.88 175 ARG A CA 1
ATOM 1394 C C . ARG A 1 175 ? -11.224 -0.549 -9.620 1.00 82.88 175 ARG A C 1
ATOM 1396 O O . ARG A 1 175 ? -12.422 -0.398 -9.381 1.00 82.88 175 ARG A O 1
ATOM 1403 N N . GLU A 1 176 ? -10.730 -0.681 -10.842 1.00 85.19 176 GLU A N 1
ATOM 1404 C CA . GLU A 1 176 ? -11.617 -0.862 -11.986 1.00 85.19 176 GLU A CA 1
ATOM 1405 C C . GLU A 1 176 ? -12.107 -2.312 -12.003 1.00 85.19 176 GLU A C 1
ATOM 1407 O O . GLU A 1 176 ? -11.317 -3.253 -12.130 1.00 85.19 176 GLU A O 1
ATOM 1412 N N . PHE A 1 177 ? -13.408 -2.496 -11.791 1.00 83.12 177 PHE A N 1
ATOM 1413 C CA . PHE A 1 177 ? -14.023 -3.817 -11.682 1.00 83.12 177 PHE A CA 1
ATOM 1414 C C . PHE A 1 177 ? -14.132 -4.487 -13.050 1.00 83.12 177 PHE A C 1
ATOM 1416 O O . PHE A 1 177 ? -14.054 -5.713 -13.134 1.00 83.12 177 PHE A O 1
ATOM 1423 N N . GLU A 1 178 ? -14.260 -3.687 -14.110 1.00 88.75 178 GLU A N 1
ATOM 1424 C CA . GLU A 1 178 ? -14.453 -4.168 -15.476 1.00 88.75 178 GLU A CA 1
ATOM 1425 C C . GLU A 1 178 ? -13.158 -4.197 -16.300 1.00 88.75 178 GLU A C 1
ATOM 1427 O O . GLU A 1 178 ? -13.206 -4.489 -17.495 1.00 88.75 178 GLU A O 1
ATOM 1432 N N . LEU A 1 179 ? -11.995 -3.925 -15.688 1.00 91.12 179 LEU A N 1
ATOM 1433 C CA . LEU A 1 179 ? -10.707 -3.920 -16.385 1.00 91.12 179 LEU A CA 1
ATOM 1434 C C . LEU A 1 179 ? -10.419 -5.310 -16.957 1.00 91.12 179 LEU A C 1
ATOM 1436 O O . LEU A 1 179 ? -10.234 -6.278 -16.214 1.00 91.12 179 LEU A O 1
ATOM 1440 N N . LYS A 1 180 ? -10.319 -5.387 -18.285 1.00 93.25 180 LYS A N 1
ATOM 1441 C CA . LYS A 1 180 ? -10.050 -6.633 -19.009 1.00 93.25 180 LYS A CA 1
ATOM 1442 C C . LYS A 1 180 ? -8.553 -6.829 -19.212 1.00 93.25 180 LYS A C 1
ATOM 1444 O O . LYS A 1 180 ? -7.891 -5.966 -19.783 1.00 93.25 180 LYS A O 1
ATOM 1449 N N . PHE A 1 181 ? -8.029 -7.969 -18.777 1.00 94.31 181 PHE A N 1
ATOM 1450 C CA . PHE A 1 181 ? -6.668 -8.420 -19.068 1.00 94.31 181 PHE A CA 1
ATOM 1451 C C . PHE A 1 181 ? -6.559 -9.938 -18.923 1.00 94.31 181 PHE A C 1
ATOM 1453 O O . PHE A 1 181 ? -7.428 -10.585 -18.341 1.00 94.31 181 PHE A O 1
ATOM 1460 N N . ASP A 1 182 ? -5.482 -10.506 -19.458 1.00 93.44 182 ASP A N 1
ATOM 1461 C CA . ASP A 1 182 ? -5.209 -11.940 -19.381 1.00 93.44 182 ASP A CA 1
ATOM 1462 C C . ASP A 1 182 ? -4.701 -12.333 -17.979 1.00 93.44 182 ASP A C 1
ATOM 1464 O O . ASP A 1 182 ? -3.499 -12.342 -17.693 1.00 93.44 182 ASP A O 1
ATOM 1468 N N . GLU A 1 183 ? -5.635 -12.645 -17.076 1.00 94.50 183 GLU A N 1
ATOM 1469 C CA . GLU A 1 183 ? -5.323 -13.165 -15.738 1.00 94.50 183 GLU A CA 1
ATOM 1470 C C . GLU A 1 183 ? -4.605 -14.532 -15.813 1.00 94.50 183 GLU A C 1
ATOM 1472 O O . GLU A 1 183 ? -3.737 -14.824 -14.983 1.00 94.50 183 GLU A O 1
ATOM 1477 N N . ALA A 1 184 ? -4.864 -15.345 -16.845 1.00 91.56 184 ALA A N 1
ATOM 1478 C CA . ALA A 1 184 ? -4.219 -16.646 -17.014 1.00 91.56 184 ALA A CA 1
ATOM 1479 C C . ALA A 1 184 ? -2.718 -16.507 -17.309 1.00 91.56 184 ALA A C 1
ATOM 1481 O O . ALA A 1 184 ? -1.917 -17.277 -16.773 1.00 91.56 184 ALA A O 1
ATOM 1482 N N . ALA A 1 185 ? -2.304 -15.487 -18.067 1.00 88.31 185 ALA A N 1
ATOM 1483 C CA . ALA A 1 185 ? -0.889 -15.175 -18.273 1.00 88.31 185 ALA A CA 1
ATOM 1484 C C . ALA A 1 185 ? -0.165 -14.831 -16.956 1.00 88.31 185 ALA A C 1
ATOM 1486 O O . ALA A 1 185 ? 0.976 -15.254 -16.737 1.00 88.31 185 ALA A O 1
ATOM 1487 N N . LEU A 1 186 ? -0.824 -14.113 -16.038 1.00 91.06 186 LEU A N 1
ATOM 1488 C CA . LEU A 1 186 ? -0.269 -13.834 -14.707 1.00 91.06 186 LEU A CA 1
ATOM 1489 C C . LEU A 1 186 ? -0.190 -15.089 -13.843 1.00 91.06 186 LEU A C 1
ATOM 1491 O O . LEU A 1 186 ? 0.780 -15.263 -13.100 1.00 91.06 186 LEU A O 1
ATOM 1495 N N . LEU A 1 187 ? -1.204 -15.949 -13.908 1.00 92.75 187 LEU A N 1
ATOM 1496 C CA . LEU A 1 187 ? -1.205 -17.220 -13.193 1.00 92.75 187 LEU A CA 1
ATOM 1497 C C . LEU A 1 187 ? -0.075 -18.125 -13.701 1.00 92.75 187 LEU A C 1
ATOM 1499 O O . LEU A 1 187 ? 0.689 -18.657 -12.902 1.00 92.75 187 LEU A O 1
ATOM 1503 N N . ALA A 1 188 ? 0.100 -18.226 -15.019 1.00 89.88 188 ALA A N 1
ATOM 1504 C CA . ALA A 1 188 ? 1.163 -19.012 -15.638 1.00 89.88 188 ALA A CA 1
ATOM 1505 C C . ALA A 1 188 ? 2.565 -18.496 -15.276 1.00 89.88 188 ALA A C 1
ATOM 1507 O O . ALA A 1 188 ? 3.478 -19.288 -15.049 1.00 89.88 188 ALA A O 1
ATOM 1508 N N . ARG A 1 189 ? 2.753 -17.170 -15.194 1.00 88.06 189 ARG A N 1
ATOM 1509 C CA . ARG A 1 189 ? 4.069 -16.574 -14.913 1.00 88.06 189 ARG A CA 1
ATOM 1510 C C . ARG A 1 189 ? 4.497 -16.684 -13.451 1.00 88.06 189 ARG A C 1
ATOM 1512 O O . ARG A 1 189 ? 5.685 -16.838 -13.183 1.00 88.06 189 ARG A O 1
ATOM 1519 N N . PHE A 1 190 ? 3.566 -16.542 -12.515 1.00 89.50 190 PHE A N 1
ATOM 1520 C CA . PHE A 1 190 ? 3.883 -16.411 -11.087 1.00 89.50 190 PHE A CA 1
ATOM 1521 C C . PHE A 1 190 ? 3.363 -17.569 -10.223 1.00 89.50 190 PHE A C 1
ATOM 1523 O O . PHE A 1 190 ? 3.730 -17.658 -9.055 1.00 89.50 190 PHE A O 1
ATOM 1530 N N . GLY A 1 191 ? 2.499 -18.431 -10.761 1.00 92.81 191 GLY A N 1
ATOM 1531 C CA . GLY A 1 191 ? 1.767 -19.436 -9.996 1.00 92.81 191 GLY A CA 1
ATOM 1532 C C . GLY A 1 191 ? 0.530 -18.871 -9.290 1.00 92.81 191 GLY A C 1
ATOM 1533 O O . GLY A 1 191 ? 0.179 -17.697 -9.442 1.00 92.81 191 GLY A O 1
ATOM 1534 N N . SER A 1 192 ? -0.142 -19.731 -8.521 1.00 94.12 192 SER A N 1
ATOM 1535 C CA . SER A 1 192 ? -1.373 -19.412 -7.782 1.00 94.12 192 SER A CA 1
ATOM 1536 C C . SER A 1 192 ? -1.137 -18.581 -6.523 1.00 94.12 192 SER A C 1
ATOM 1538 O O . SER A 1 192 ? -2.027 -17.851 -6.095 1.00 94.12 192 SER A O 1
ATOM 1540 N N . ASP A 1 193 ? 0.054 -18.670 -5.929 1.00 92.81 193 ASP A N 1
ATOM 1541 C CA . ASP A 1 193 ? 0.372 -17.943 -4.702 1.00 92.81 193 ASP A CA 1
ATOM 1542 C C . ASP A 1 193 ? 0.382 -16.422 -4.943 1.00 92.81 193 ASP A C 1
ATOM 1544 O O . ASP A 1 193 ? 1.000 -15.920 -5.891 1.00 92.81 193 ASP A O 1
ATOM 1548 N N . GLY A 1 194 ? -0.374 -15.686 -4.126 1.00 91.25 194 GLY A N 1
ATOM 1549 C CA . GLY A 1 194 ? -0.588 -14.243 -4.273 1.00 91.25 194 GLY A CA 1
ATOM 1550 C C . GLY A 1 194 ? -1.216 -13.812 -5.608 1.00 91.25 194 GLY A C 1
ATOM 1551 O O . GLY A 1 194 ? -1.011 -12.671 -6.023 1.00 91.25 194 GLY A O 1
ATOM 1552 N N . HIS A 1 195 ? -1.907 -14.703 -6.332 1.00 95.38 195 HIS A N 1
ATOM 1553 C CA . HIS A 1 195 ? -2.529 -14.367 -7.620 1.00 95.38 195 HIS A CA 1
ATOM 1554 C C . HIS A 1 195 ? -3.587 -13.270 -7.477 1.00 95.38 195 HIS A C 1
ATOM 1556 O O . HIS A 1 195 ? -3.494 -12.249 -8.160 1.00 95.38 195 HIS A O 1
ATOM 1562 N N . ASP A 1 196 ? -4.506 -13.436 -6.528 1.00 95.19 196 ASP A N 1
ATOM 1563 C CA . ASP A 1 196 ? -5.598 -12.491 -6.286 1.00 95.19 196 ASP A CA 1
ATOM 1564 C C . ASP A 1 196 ? -5.068 -11.097 -5.926 1.00 95.19 196 ASP A C 1
ATOM 1566 O O . ASP A 1 196 ? -5.520 -10.094 -6.476 1.00 95.19 196 ASP A O 1
ATOM 1570 N N . GLU A 1 197 ? -4.038 -11.023 -5.077 1.00 95.75 197 GLU A N 1
ATOM 1571 C CA . GLU A 1 197 ? -3.382 -9.760 -4.728 1.00 95.75 197 GLU A CA 1
ATOM 1572 C C . GLU A 1 197 ? -2.800 -9.075 -5.977 1.00 95.75 197 GLU A C 1
ATOM 1574 O O . GLU A 1 197 ? -3.003 -7.882 -6.189 1.00 95.75 197 GLU A O 1
ATOM 1579 N N . ARG A 1 198 ? -2.126 -9.816 -6.865 1.00 95.56 198 ARG A N 1
ATOM 1580 C CA . ARG A 1 198 ? -1.551 -9.252 -8.101 1.00 95.56 198 ARG A CA 1
ATOM 1581 C C . ARG A 1 198 ? -2.620 -8.743 -9.068 1.00 95.56 198 ARG A C 1
ATOM 1583 O O . ARG A 1 198 ? -2.434 -7.685 -9.671 1.00 95.56 198 ARG A O 1
ATOM 1590 N N . VAL A 1 199 ? -3.733 -9.465 -9.191 1.00 95.88 199 VAL A N 1
ATOM 1591 C CA . VAL A 1 199 ? -4.908 -9.034 -9.965 1.00 95.88 199 VAL A CA 1
ATOM 1592 C C . VAL A 1 199 ? -5.470 -7.731 -9.385 1.00 95.88 199 VAL A C 1
ATOM 1594 O O . VAL A 1 199 ? -5.706 -6.779 -10.132 1.00 95.88 199 VAL A O 1
ATOM 1597 N N . MET A 1 200 ? -5.608 -7.636 -8.059 1.00 94.50 200 MET A N 1
ATOM 1598 C CA . MET A 1 200 ? -6.057 -6.413 -7.379 1.00 94.50 200 MET A CA 1
ATOM 1599 C C . MET A 1 200 ? -5.118 -5.230 -7.617 1.00 94.50 200 MET A C 1
ATOM 1601 O O . MET A 1 200 ? -5.587 -4.138 -7.939 1.00 94.50 200 MET A O 1
ATOM 1605 N N . LEU A 1 201 ? -3.803 -5.432 -7.496 1.00 95.31 201 LEU A N 1
ATOM 1606 C CA . LEU A 1 201 ? -2.802 -4.382 -7.714 1.00 95.31 201 LEU A CA 1
ATOM 1607 C C . LEU A 1 201 ? -2.886 -3.804 -9.132 1.00 95.31 201 LEU A C 1
ATOM 1609 O O . LEU A 1 201 ? -2.823 -2.586 -9.298 1.00 95.31 201 LEU A O 1
ATOM 1613 N N . LEU A 1 202 ? -3.091 -4.649 -10.149 1.00 95.81 202 LEU A N 1
ATOM 1614 C CA . LEU A 1 202 ? -3.287 -4.206 -11.533 1.00 95.81 202 LEU A CA 1
ATOM 1615 C C . LEU A 1 202 ? -4.586 -3.417 -11.711 1.00 95.81 202 LEU A C 1
ATOM 1617 O O . LEU A 1 202 ? -4.550 -2.317 -12.261 1.00 95.81 202 LEU A O 1
ATOM 1621 N N . LYS A 1 203 ? -5.711 -3.921 -11.186 1.00 94.50 203 LYS A N 1
ATOM 1622 C CA . LYS A 1 203 ? -7.008 -3.220 -11.240 1.00 94.50 203 LYS A CA 1
ATOM 1623 C C . LYS A 1 203 ? -6.978 -1.874 -10.508 1.00 94.50 203 LYS A C 1
ATOM 1625 O O . LYS A 1 203 ? -7.688 -0.951 -10.896 1.00 94.50 203 LYS A O 1
ATOM 1630 N N . ARG A 1 204 ? -6.134 -1.733 -9.480 1.00 92.19 204 ARG A N 1
ATOM 1631 C CA . ARG A 1 204 ? -5.871 -0.461 -8.783 1.00 92.19 204 ARG A CA 1
ATOM 1632 C C . ARG A 1 204 ? -4.918 0.453 -9.557 1.00 92.19 204 ARG A C 1
ATOM 1634 O O . ARG A 1 204 ? -5.160 1.649 -9.644 1.00 92.19 204 ARG A O 1
ATOM 1641 N N . ALA A 1 205 ? -3.845 -0.084 -10.135 1.00 93.50 205 ALA A N 1
ATOM 1642 C CA . ALA A 1 205 ? -2.852 0.693 -10.886 1.00 93.50 205 ALA A CA 1
ATOM 1643 C C . ALA A 1 205 ? -3.430 1.277 -12.186 1.00 93.50 205 ALA A C 1
ATOM 1645 O O . ALA A 1 205 ? -3.076 2.378 -12.615 1.00 93.50 205 ALA A O 1
ATOM 1646 N N . PHE A 1 206 ? -4.350 0.538 -12.801 1.00 92.69 206 PHE A N 1
ATOM 1647 C CA . PHE A 1 206 ? -5.011 0.876 -14.056 1.00 92.69 206 PHE A CA 1
ATOM 1648 C C . PHE A 1 206 ? -6.508 1.139 -13.858 1.00 92.69 206 PHE A C 1
ATOM 1650 O O . PHE A 1 206 ? -7.310 0.844 -14.735 1.00 92.69 206 PHE A O 1
ATOM 1657 N N . TRP A 1 207 ? -6.869 1.748 -12.721 1.00 89.75 207 TRP A N 1
ATOM 1658 C CA . TRP A 1 207 ? -8.247 2.061 -12.311 1.00 89.75 207 TRP A CA 1
ATOM 1659 C C . TRP A 1 207 ? -9.065 2.889 -13.316 1.00 89.75 207 TRP A C 1
ATOM 1661 O O . TRP A 1 207 ? -10.277 2.985 -13.205 1.00 89.75 207 TRP A O 1
ATOM 1671 N N . ASN A 1 208 ? -8.402 3.540 -14.267 1.00 85.69 208 ASN A N 1
ATOM 1672 C CA . ASN A 1 208 ? -9.017 4.401 -15.272 1.00 85.69 208 ASN A CA 1
ATOM 1673 C C . ASN A 1 208 ? -8.930 3.821 -16.696 1.00 85.69 208 ASN A C 1
ATOM 1675 O O . ASN A 1 208 ? -9.054 4.551 -17.684 1.00 85.69 208 ASN A O 1
ATOM 1679 N N . CYS A 1 209 ? -8.631 2.528 -16.813 1.00 87.94 209 CYS A N 1
ATOM 1680 C CA . CYS A 1 209 ? -8.444 1.825 -18.077 1.00 87.94 209 CYS A CA 1
ATOM 1681 C C . CYS A 1 209 ? -9.547 0.783 -18.267 1.00 87.94 209 CYS A C 1
ATOM 1683 O O . CYS A 1 209 ? -9.977 0.149 -17.317 1.00 87.94 209 CYS A O 1
ATOM 1685 N N . SER A 1 210 ? -9.983 0.581 -19.505 1.00 89.19 210 SER A N 1
ATOM 1686 C CA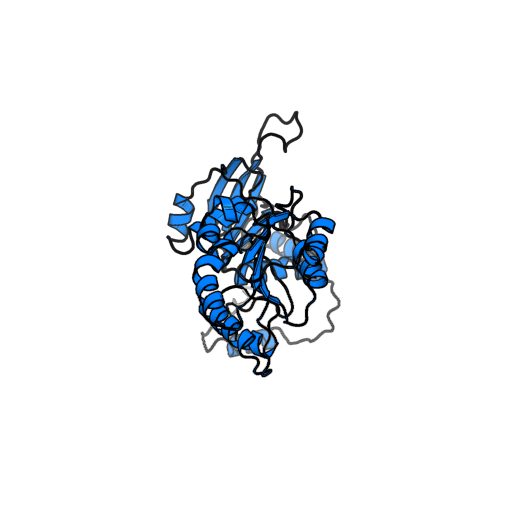 . SER A 1 210 ? -10.977 -0.448 -19.846 1.00 89.19 210 SER A CA 1
ATOM 1687 C C . SER A 1 210 ? -10.328 -1.791 -20.190 1.00 89.19 210 SER A C 1
ATOM 1689 O O . SER A 1 210 ? -10.896 -2.856 -19.950 1.00 89.19 210 SER A O 1
ATOM 1691 N N . GLU A 1 211 ? -9.109 -1.746 -20.724 1.00 91.69 211 GLU A N 1
ATOM 1692 C CA . GLU A 1 211 ? -8.356 -2.914 -21.162 1.00 91.69 211 GLU A CA 1
ATOM 1693 C C . GLU A 1 211 ? -6.865 -2.717 -20.887 1.00 91.69 211 GLU A C 1
ATOM 1695 O O . GLU A 1 211 ? -6.334 -1.602 -20.972 1.00 91.69 211 GLU A O 1
ATOM 1700 N N . LEU A 1 212 ? -6.193 -3.818 -20.563 1.00 93.75 212 LEU A N 1
ATOM 1701 C CA . LEU A 1 212 ? -4.763 -3.874 -20.331 1.00 93.75 212 LEU A CA 1
ATOM 1702 C C . LEU A 1 212 ? -4.172 -5.129 -20.983 1.00 93.75 212 LEU A C 1
ATOM 1704 O O . LEU A 1 212 ? -4.463 -6.255 -20.585 1.00 93.75 212 LEU A O 1
ATOM 1708 N N . GLN A 1 213 ? -3.271 -4.938 -21.944 1.00 94.50 213 GLN A N 1
ATOM 1709 C CA . GLN A 1 213 ? -2.477 -6.026 -22.510 1.00 94.50 213 GLN A CA 1
ATOM 1710 C C . GLN A 1 213 ? -1.083 -6.037 -21.876 1.00 94.50 213 GLN A C 1
ATOM 1712 O O . GLN A 1 213 ? -0.357 -5.040 -21.911 1.00 94.50 213 GLN A O 1
ATOM 1717 N N . LEU A 1 214 ? -0.703 -7.186 -21.315 1.00 94.12 214 LEU A N 1
ATOM 1718 C CA . LEU A 1 214 ? 0.579 -7.397 -20.651 1.00 94.12 214 LEU A CA 1
ATOM 1719 C C . LEU A 1 214 ? 1.485 -8.296 -21.496 1.00 94.12 214 LEU A C 1
ATOM 1721 O O . LEU A 1 214 ? 1.122 -9.420 -21.828 1.00 94.12 214 LEU A O 1
ATOM 1725 N N . ILE A 1 215 ? 2.692 -7.822 -21.800 1.00 92.12 215 ILE A N 1
ATOM 1726 C CA . ILE A 1 215 ? 3.726 -8.601 -22.494 1.00 92.12 215 ILE A CA 1
ATOM 1727 C C . ILE A 1 215 ? 4.951 -8.693 -21.590 1.00 92.12 215 ILE A C 1
ATOM 1729 O O . ILE A 1 215 ? 5.552 -7.672 -21.261 1.00 92.12 215 ILE A O 1
ATOM 1733 N N . SER A 1 216 ? 5.327 -9.906 -21.179 1.00 90.00 216 SER A N 1
ATOM 1734 C CA . SER A 1 216 ? 6.495 -10.122 -20.313 1.00 90.00 216 SER A CA 1
ATOM 1735 C C . SER A 1 216 ? 7.781 -9.632 -20.981 1.00 90.00 216 SER A C 1
ATOM 1737 O O . SER A 1 216 ? 8.013 -9.864 -22.167 1.00 90.00 216 SER A O 1
ATOM 1739 N N . ILE A 1 217 ? 8.631 -8.976 -20.197 1.00 86.75 217 ILE A N 1
ATOM 1740 C CA . ILE A 1 217 ? 9.982 -8.574 -20.573 1.00 86.75 217 ILE A CA 1
ATOM 1741 C C . ILE A 1 217 ? 10.955 -9.410 -19.750 1.00 86.75 217 ILE A C 1
ATOM 1743 O O . ILE A 1 217 ? 11.001 -9.311 -18.522 1.00 86.75 217 ILE A O 1
ATOM 1747 N N . ASP A 1 218 ? 11.753 -10.221 -20.432 1.00 79.06 218 ASP A N 1
ATOM 1748 C CA . ASP A 1 218 ? 12.824 -10.987 -19.805 1.00 79.06 218 ASP A CA 1
ATOM 1749 C C . ASP A 1 218 ? 14.161 -10.223 -19.843 1.00 79.06 218 ASP A C 1
ATOM 1751 O O . ASP A 1 218 ? 14.341 -9.264 -20.595 1.00 79.06 218 ASP A O 1
ATOM 1755 N N . GLY A 1 219 ? 15.119 -10.648 -19.012 1.00 67.69 219 GLY A N 1
ATOM 1756 C CA . GLY A 1 219 ? 16.481 -10.091 -18.982 1.00 67.69 219 GLY A CA 1
ATOM 1757 C C . GLY A 1 219 ? 16.782 -9.114 -17.838 1.00 67.69 219 GLY A C 1
ATOM 1758 O O . GLY A 1 219 ? 17.877 -8.556 -17.789 1.00 67.69 219 GLY A O 1
ATOM 1759 N N . GLY A 1 220 ? 15.852 -8.915 -16.899 1.00 65.81 220 GLY A N 1
ATOM 1760 C CA . GLY A 1 220 ? 16.086 -8.121 -15.689 1.00 65.81 220 GLY A CA 1
ATOM 1761 C C . GLY A 1 220 ? 16.927 -8.857 -14.636 1.00 65.81 220 GLY A C 1
ATOM 1762 O O . GLY A 1 220 ? 16.674 -10.018 -14.327 1.00 65.81 220 GLY A O 1
ATOM 1763 N N . LEU A 1 221 ? 17.890 -8.161 -14.019 1.00 62.47 221 LEU A N 1
ATOM 1764 C CA . LEU A 1 221 ? 18.768 -8.720 -12.974 1.00 62.47 221 LEU A CA 1
ATOM 1765 C C . LEU A 1 221 ? 18.053 -8.981 -11.636 1.00 62.47 221 LEU A C 1
ATOM 1767 O O . LEU A 1 221 ? 18.549 -9.740 -10.810 1.00 62.47 221 LEU A O 1
ATOM 1771 N N . SER A 1 222 ? 16.900 -8.345 -11.398 1.00 60.94 222 SER A N 1
ATOM 1772 C CA . SER A 1 222 ? 16.181 -8.426 -10.119 1.00 60.94 222 SER A CA 1
ATOM 1773 C C . SER A 1 222 ? 15.335 -9.690 -9.944 1.00 60.94 222 SER A C 1
ATOM 1775 O O . SER A 1 222 ? 14.778 -9.884 -8.867 1.00 60.94 222 SER A O 1
ATOM 1777 N N . GLY A 1 223 ? 15.149 -10.498 -10.993 1.00 67.88 223 GLY A N 1
ATOM 1778 C CA . GLY A 1 223 ? 14.270 -11.679 -10.990 1.00 67.88 223 GLY A CA 1
ATOM 1779 C C . GLY A 1 223 ? 12.763 -11.380 -10.898 1.00 67.88 223 GLY A C 1
ATOM 1780 O O . GLY A 1 223 ? 11.956 -12.215 -11.290 1.00 67.88 223 GLY A O 1
ATOM 1781 N N . ALA A 1 224 ? 12.365 -10.192 -10.429 1.00 77.00 224 ALA A N 1
ATOM 1782 C CA . ALA A 1 224 ? 10.978 -9.730 -10.457 1.00 77.00 224 ALA A CA 1
ATOM 1783 C C . ALA A 1 224 ? 10.487 -9.539 -11.909 1.00 77.00 224 ALA A C 1
ATOM 1785 O O . ALA A 1 224 ? 11.157 -8.827 -12.667 1.00 77.00 224 ALA A O 1
ATOM 1786 N N . PRO A 1 225 ? 9.342 -10.132 -12.298 1.00 83.75 225 PRO A N 1
ATOM 1787 C CA . PRO A 1 225 ? 8.783 -9.967 -13.633 1.00 83.75 225 PRO A CA 1
ATOM 1788 C C . PRO A 1 225 ? 8.413 -8.514 -13.934 1.00 83.75 225 PRO A C 1
ATOM 1790 O O . PRO A 1 225 ? 7.801 -7.816 -13.120 1.00 83.75 225 PRO A O 1
ATOM 1793 N N . VAL A 1 226 ? 8.788 -8.079 -15.132 1.00 90.69 226 VAL A N 1
ATOM 1794 C CA . VAL A 1 226 ? 8.458 -6.770 -15.691 1.00 90.69 226 VAL A CA 1
ATOM 1795 C C . VAL A 1 226 ? 7.628 -7.004 -16.944 1.00 90.69 226 VAL A C 1
ATOM 1797 O O . VAL A 1 226 ? 7.915 -7.916 -17.715 1.00 90.69 226 VAL A O 1
ATOM 1800 N N . PHE A 1 227 ? 6.613 -6.181 -17.157 1.00 92.94 227 PHE A N 1
ATOM 1801 C CA . PHE A 1 227 ? 5.715 -6.254 -18.301 1.00 92.94 227 PHE A CA 1
ATOM 1802 C C . PHE A 1 227 ? 5.755 -4.948 -19.083 1.00 92.94 227 PHE A C 1
ATOM 1804 O O . PHE A 1 227 ? 5.825 -3.877 -18.482 1.00 92.94 227 PHE A O 1
ATOM 1811 N N . LYS A 1 228 ? 5.638 -5.026 -20.410 1.00 93.44 228 LYS A N 1
ATOM 1812 C CA . LYS A 1 228 ? 5.064 -3.939 -21.207 1.00 93.44 228 LYS A CA 1
ATOM 1813 C C . LYS A 1 228 ? 3.558 -3.976 -20.999 1.00 93.44 228 LYS A C 1
ATOM 1815 O O . LYS A 1 228 ? 2.948 -5.028 -21.170 1.00 93.44 228 LYS A O 1
ATOM 1820 N N . ALA A 1 229 ? 2.989 -2.847 -20.624 1.00 94.31 229 ALA A N 1
ATOM 1821 C CA . ALA A 1 229 ? 1.584 -2.675 -20.313 1.00 94.31 229 ALA A CA 1
ATOM 1822 C C . ALA A 1 229 ? 0.976 -1.700 -21.323 1.00 94.31 229 ALA A C 1
ATOM 1824 O O . ALA A 1 229 ? 1.215 -0.497 -21.238 1.00 94.31 229 ALA A O 1
ATOM 1825 N N . TYR A 1 230 ? 0.218 -2.223 -22.284 1.00 93.25 230 TYR A N 1
ATOM 1826 C CA . TYR A 1 230 ? -0.563 -1.426 -23.228 1.00 93.25 230 TYR A CA 1
ATOM 1827 C C . TYR A 1 230 ? -1.932 -1.174 -22.599 1.00 93.25 230 TYR A C 1
ATOM 1829 O O . TYR A 1 230 ? -2.742 -2.093 -22.492 1.00 93.25 230 TYR A O 1
ATOM 1837 N N . ALA A 1 231 ? -2.159 0.049 -22.126 1.00 91.38 231 ALA A N 1
ATOM 1838 C CA . ALA A 1 231 ? -3.345 0.410 -21.361 1.00 91.38 231 ALA A CA 1
ATOM 1839 C C . ALA A 1 231 ? -4.295 1.288 -22.184 1.00 91.38 231 ALA A C 1
ATOM 1841 O O . ALA A 1 231 ? -3.959 2.419 -22.546 1.00 91.38 231 ALA A O 1
ATOM 1842 N N . SER A 1 232 ? -5.498 0.785 -22.444 1.00 88.56 232 SER A N 1
ATOM 1843 C CA . SER A 1 232 ? -6.556 1.516 -23.144 1.00 88.56 232 SER A CA 1
ATOM 1844 C C . SER A 1 232 ? -7.391 2.300 -22.133 1.00 88.56 232 SER A C 1
ATOM 1846 O O . SER A 1 232 ? -8.098 1.715 -21.310 1.00 88.56 232 SER A O 1
ATOM 1848 N N . LEU A 1 233 ? -7.315 3.633 -22.176 1.00 78.25 233 LEU A N 1
ATOM 1849 C CA . LEU A 1 233 ? -8.069 4.502 -21.265 1.00 78.25 233 LEU A CA 1
ATOM 1850 C C . LEU A 1 233 ? -9.585 4.327 -21.450 1.00 78.25 233 LEU A C 1
ATOM 1852 O O . LEU A 1 233 ? -10.064 4.119 -22.566 1.00 78.25 233 LEU A O 1
ATOM 1856 N N . GLY A 1 234 ? -10.341 4.424 -20.354 1.00 68.75 234 GLY A N 1
ATOM 1857 C CA . GLY A 1 234 ? -11.804 4.444 -20.397 1.00 68.75 234 GLY A CA 1
ATOM 1858 C C . GLY A 1 234 ? -12.350 5.647 -21.182 1.00 68.75 234 GLY A C 1
ATOM 1859 O O . GLY A 1 234 ? -11.709 6.701 -21.272 1.00 68.75 234 GLY A O 1
ATOM 1860 N N . ALA A 1 235 ? -13.543 5.496 -21.767 1.00 54.31 235 ALA A N 1
ATOM 1861 C CA . ALA A 1 235 ? -14.211 6.564 -22.511 1.00 54.31 235 ALA A CA 1
ATOM 1862 C C . ALA A 1 235 ? -14.398 7.816 -21.627 1.00 54.31 235 ALA A C 1
ATOM 1864 O O . ALA A 1 235 ? -14.944 7.726 -20.532 1.00 54.31 235 ALA A O 1
ATOM 1865 N N . GLY A 1 236 ? -13.947 8.984 -22.103 1.00 51.50 236 GLY A N 1
ATOM 1866 C CA . GLY A 1 236 ? -14.086 10.272 -21.402 1.00 51.50 236 GLY A CA 1
ATOM 1867 C C . GLY A 1 236 ? -12.789 10.889 -20.859 1.00 51.50 236 GLY A C 1
ATOM 1868 O O . GLY A 1 236 ? -12.809 12.054 -20.476 1.00 51.50 236 GLY A O 1
ATOM 1869 N N . LEU A 1 237 ? -11.664 10.162 -20.871 1.00 50.09 237 LEU A N 1
ATOM 1870 C CA . LEU A 1 237 ? -10.359 10.674 -20.400 1.00 50.09 237 LEU A CA 1
ATOM 1871 C C . LEU A 1 237 ? -9.452 11.209 -21.512 1.00 50.09 237 LEU A C 1
ATOM 1873 O O . LEU A 1 237 ? -8.508 11.950 -21.247 1.00 50.09 237 LEU A O 1
ATOM 1877 N N . VAL A 1 238 ? -9.745 10.861 -22.762 1.00 49.97 238 VAL A N 1
ATOM 1878 C CA . VAL A 1 238 ? -9.155 11.513 -23.932 1.00 49.97 238 VAL A CA 1
ATOM 1879 C C . VAL A 1 238 ? -10.146 12.584 -24.378 1.00 49.97 238 VAL A C 1
ATOM 1881 O O . VAL A 1 238 ? -11.336 12.285 -24.499 1.00 49.97 238 VAL A O 1
ATOM 1884 N N . GLN A 1 239 ? -9.683 13.828 -24.571 1.00 48.06 239 GLN A N 1
ATOM 1885 C CA . GLN A 1 239 ? -10.534 14.943 -25.009 1.00 48.06 239 GLN A CA 1
ATOM 1886 C C . GLN A 1 239 ? -11.466 14.494 -26.142 1.00 48.06 239 GLN A C 1
ATOM 1888 O O . GLN A 1 239 ? -11.017 13.867 -27.108 1.00 48.06 239 GLN A O 1
ATOM 1893 N N . GLN A 1 240 ? -12.760 14.809 -26.008 1.00 40.34 240 GLN A N 1
ATOM 1894 C CA . GLN A 1 240 ? -13.767 14.542 -27.033 1.00 40.34 240 GLN A CA 1
ATOM 1895 C C . GLN A 1 240 ? -13.272 15.101 -28.376 1.00 40.34 240 GLN A C 1
ATOM 1897 O O . GLN A 1 240 ? -13.224 16.311 -28.570 1.00 40.34 240 GLN A O 1
ATOM 1902 N N . GLY A 1 241 ? -12.836 14.220 -29.280 1.00 44.97 241 GLY A N 1
ATOM 1903 C CA . GLY A 1 241 ? -12.233 14.609 -30.560 1.00 44.97 241 GLY A CA 1
ATOM 1904 C C . GLY A 1 241 ? -11.074 13.720 -31.010 1.00 44.97 241 GLY A C 1
ATOM 1905 O O . GLY A 1 241 ? -10.894 13.529 -32.213 1.00 44.97 241 GLY A O 1
ATOM 1906 N N . ALA A 1 242 ? -10.340 13.096 -30.085 1.00 48.81 242 ALA A N 1
ATOM 1907 C CA . ALA A 1 242 ? -9.346 12.086 -30.440 1.00 48.81 242 ALA A CA 1
ATOM 1908 C C . ALA A 1 242 ? -10.050 10.762 -30.778 1.00 48.81 242 ALA A C 1
ATOM 1910 O O . ALA A 1 242 ? -10.387 9.960 -29.907 1.00 48.81 242 ALA A O 1
ATOM 1911 N N . LYS A 1 243 ? -10.324 10.543 -32.066 1.00 41.69 243 LYS A N 1
ATOM 1912 C CA . LYS A 1 243 ? -10.820 9.263 -32.584 1.00 41.69 243 LYS A CA 1
ATOM 1913 C C . LYS A 1 243 ? -9.713 8.209 -32.486 1.00 41.69 243 LYS A C 1
ATOM 1915 O O . LYS A 1 243 ? -8.977 7.987 -33.438 1.00 41.69 243 LYS A O 1
ATOM 1920 N N . GLY A 1 244 ? -9.596 7.584 -31.322 1.00 49.19 244 GLY A N 1
ATOM 1921 C CA . GLY A 1 244 ? -8.727 6.436 -31.093 1.00 49.19 244 GLY A CA 1
ATOM 1922 C C . GLY A 1 244 ? -8.334 6.331 -29.628 1.00 49.19 244 GLY A C 1
ATOM 1923 O O . GLY A 1 244 ? -7.621 7.190 -29.116 1.00 49.19 244 GLY A O 1
ATOM 1924 N N . ALA A 1 245 ? -8.768 5.264 -28.957 1.00 55.62 245 ALA A N 1
ATOM 1925 C CA . ALA A 1 245 ? -8.174 4.841 -27.696 1.00 55.62 245 ALA A CA 1
ATOM 1926 C C . ALA A 1 245 ? -6.776 4.282 -28.004 1.00 55.62 245 ALA A C 1
ATOM 1928 O O . ALA A 1 245 ? -6.595 3.072 -28.093 1.00 55.62 245 ALA A O 1
ATOM 1929 N N . TYR A 1 246 ? -5.801 5.152 -28.286 1.00 63.72 246 TYR A N 1
ATOM 1930 C CA . TYR A 1 246 ? -4.431 4.686 -28.466 1.00 63.72 246 TYR A CA 1
ATOM 1931 C C . TYR A 1 246 ? -3.934 4.190 -27.103 1.00 63.72 246 TYR A C 1
ATOM 1933 O O . TYR A 1 246 ? -3.973 4.961 -26.131 1.00 63.72 246 TYR A O 1
ATOM 1941 N N . PRO A 1 247 ? -3.522 2.916 -26.988 1.00 75.38 247 PRO A N 1
ATOM 1942 C CA . PRO A 1 247 ? -3.089 2.386 -25.714 1.00 75.38 247 PRO A CA 1
ATOM 1943 C C . PRO A 1 247 ? -1.836 3.135 -25.267 1.00 75.38 247 PRO A C 1
ATOM 1945 O O . PRO A 1 247 ? -0.872 3.286 -26.019 1.00 75.38 247 PRO A O 1
ATOM 1948 N N . HIS A 1 248 ? -1.854 3.620 -24.033 1.00 85.56 248 HIS A N 1
ATOM 1949 C CA . HIS A 1 248 ? -0.673 4.213 -23.426 1.00 85.56 248 HIS A CA 1
ATOM 1950 C C . HIS A 1 248 ? 0.265 3.087 -23.012 1.00 85.56 248 HIS A C 1
ATOM 1952 O O . HIS A 1 248 ? -0.165 2.111 -22.394 1.00 85.56 248 HIS A O 1
ATOM 1958 N N . LEU A 1 249 ? 1.539 3.216 -23.376 1.00 90.94 249 LEU A N 1
ATOM 1959 C CA . LEU A 1 249 ? 2.531 2.184 -23.126 1.00 90.94 249 LEU A CA 1
ATOM 1960 C C . LEU A 1 249 ? 3.301 2.473 -21.836 1.00 90.94 249 LEU A C 1
ATOM 1962 O O . LEU A 1 249 ? 4.018 3.468 -21.720 1.00 90.94 249 LEU A O 1
ATOM 1966 N N . TYR A 1 250 ? 3.178 1.557 -20.885 1.00 93.88 250 TYR A N 1
ATOM 1967 C CA . TYR A 1 250 ? 3.861 1.593 -19.599 1.00 93.88 250 TYR A CA 1
ATOM 1968 C C . TYR A 1 250 ? 4.786 0.388 -19.444 1.00 93.88 250 TYR A C 1
ATOM 1970 O O . TYR A 1 250 ? 4.619 -0.633 -20.115 1.00 93.88 250 TYR A O 1
ATOM 1978 N N . PHE A 1 251 ? 5.751 0.476 -18.532 1.00 93.88 251 PHE A N 1
ATOM 1979 C CA . PHE A 1 251 ? 6.260 -0.725 -17.884 1.00 93.88 251 PHE A CA 1
ATOM 1980 C C . PHE A 1 251 ? 5.534 -0.922 -16.556 1.00 93.88 251 PHE A C 1
ATOM 1982 O O . PHE A 1 251 ? 5.262 0.041 -15.840 1.00 93.88 251 PHE A O 1
ATOM 1989 N N . ALA A 1 252 ? 5.244 -2.173 -16.222 1.00 95.25 252 ALA A N 1
ATOM 1990 C CA . ALA A 1 252 ? 4.694 -2.565 -14.935 1.00 95.25 252 ALA A CA 1
ATOM 1991 C C . ALA A 1 252 ? 5.593 -3.633 -14.318 1.00 95.25 252 ALA A C 1
ATOM 1993 O O . ALA A 1 252 ? 5.843 -4.675 -14.923 1.00 95.25 252 ALA A O 1
ATOM 1994 N N . LYS A 1 253 ? 6.090 -3.377 -13.114 1.00 95.38 253 LYS A N 1
ATOM 1995 C CA . LYS A 1 253 ? 6.901 -4.315 -12.344 1.00 95.38 253 LYS A CA 1
ATOM 1996 C C . LYS A 1 253 ? 6.131 -4.743 -11.112 1.00 95.38 253 LYS A C 1
ATOM 1998 O O . LYS A 1 253 ? 5.738 -3.898 -10.315 1.00 95.38 253 LYS A O 1
ATOM 2003 N N . ILE A 1 254 ? 5.932 -6.048 -10.964 1.00 95.00 254 ILE A N 1
ATOM 2004 C CA . ILE A 1 254 ? 5.159 -6.630 -9.865 1.00 95.00 254 ILE A CA 1
ATOM 2005 C C . ILE A 1 254 ? 6.069 -7.565 -9.080 1.00 95.00 254 ILE A C 1
ATOM 2007 O O . ILE A 1 254 ? 6.814 -8.362 -9.656 1.00 95.00 254 ILE A O 1
ATOM 2011 N N . GLY A 1 255 ? 6.009 -7.485 -7.757 1.00 94.38 255 GLY A N 1
ATOM 2012 C CA . GLY A 1 255 ? 6.756 -8.400 -6.908 1.00 94.38 255 GLY A CA 1
ATOM 2013 C C . GLY A 1 255 ? 6.603 -8.097 -5.430 1.00 94.38 255 GLY A C 1
ATOM 2014 O O . GLY A 1 255 ? 5.745 -7.318 -5.021 1.00 94.38 255 GLY A O 1
ATOM 2015 N N . LYS A 1 256 ? 7.476 -8.715 -4.627 1.00 95.19 256 LYS A N 1
ATOM 2016 C CA . LYS A 1 256 ? 7.461 -8.587 -3.166 1.00 95.19 256 LYS A CA 1
ATOM 2017 C C . LYS A 1 256 ? 7.472 -7.120 -2.747 1.00 95.19 256 LYS A C 1
ATOM 2019 O O . LYS A 1 256 ? 8.340 -6.359 -3.180 1.00 95.19 256 LYS A O 1
ATOM 2024 N N . ARG A 1 257 ? 6.577 -6.770 -1.827 1.00 95.00 257 ARG A N 1
ATOM 2025 C CA . ARG A 1 257 ? 6.344 -5.411 -1.332 1.00 95.00 257 ARG A CA 1
ATOM 2026 C C . ARG A 1 257 ? 7.630 -4.663 -0.976 1.00 95.00 257 ARG A C 1
ATOM 2028 O O . ARG A 1 257 ? 7.885 -3.606 -1.544 1.00 95.00 257 ARG A O 1
ATOM 2035 N N . LYS A 1 258 ? 8.499 -5.244 -0.137 1.00 94.38 258 LYS A N 1
ATOM 2036 C CA . LYS A 1 258 ? 9.799 -4.642 0.227 1.00 94.38 258 LYS A CA 1
ATOM 2037 C C . LYS A 1 258 ? 10.668 -4.315 -0.991 1.00 94.38 258 LYS A C 1
ATOM 2039 O O . LYS A 1 258 ? 11.233 -3.234 -1.060 1.00 94.38 258 LYS A O 1
ATOM 2044 N N . LYS A 1 259 ? 10.754 -5.216 -1.975 1.00 94.00 259 LYS A N 1
ATOM 2045 C CA . LYS A 1 259 ? 11.576 -4.993 -3.177 1.00 94.00 259 LYS A CA 1
ATOM 2046 C C . LYS A 1 259 ? 11.036 -3.859 -4.043 1.00 94.00 259 LYS A C 1
ATOM 2048 O O . LYS A 1 259 ? 11.826 -3.097 -4.585 1.00 94.00 259 LYS A O 1
ATOM 2053 N N . ILE A 1 260 ? 9.715 -3.743 -4.142 1.00 94.81 260 ILE A N 1
ATOM 2054 C CA . ILE A 1 260 ? 9.058 -2.644 -4.854 1.00 94.81 260 ILE A CA 1
ATOM 2055 C C . ILE A 1 260 ? 9.289 -1.309 -4.138 1.00 94.81 260 ILE A C 1
ATOM 2057 O O . ILE A 1 260 ? 9.577 -0.313 -4.793 1.00 94.81 260 ILE A O 1
ATOM 2061 N N . ILE A 1 261 ? 9.218 -1.294 -2.804 1.00 94.25 261 ILE A N 1
ATOM 2062 C CA . ILE A 1 261 ? 9.514 -0.109 -1.988 1.00 94.25 261 ILE A CA 1
ATOM 2063 C C . ILE A 1 261 ? 10.966 0.338 -2.173 1.00 94.25 261 ILE A C 1
ATOM 2065 O O . ILE A 1 261 ? 11.196 1.514 -2.438 1.00 94.25 261 ILE A O 1
ATOM 2069 N N . ASP A 1 262 ? 11.919 -0.594 -2.082 1.00 92.88 262 ASP A N 1
ATOM 2070 C CA . ASP A 1 262 ? 13.345 -0.304 -2.267 1.00 92.88 262 ASP A CA 1
ATOM 2071 C C . ASP A 1 262 ? 13.603 0.334 -3.625 1.00 92.88 262 ASP A C 1
ATOM 2073 O O . ASP A 1 262 ? 14.254 1.366 -3.731 1.00 92.88 262 ASP A O 1
ATOM 2077 N N . GLU A 1 263 ? 13.048 -0.258 -4.679 1.00 92.81 263 GLU A N 1
ATOM 2078 C CA . GLU A 1 263 ? 13.208 0.260 -6.030 1.00 92.81 263 GLU A CA 1
ATOM 2079 C C . GLU A 1 263 ? 12.540 1.622 -6.208 1.00 92.81 263 GLU A C 1
ATOM 2081 O O . GLU A 1 263 ? 13.121 2.511 -6.825 1.00 92.81 263 GLU A O 1
ATOM 2086 N N . HIS A 1 264 ? 11.358 1.826 -5.626 1.00 92.12 264 HIS A N 1
ATOM 2087 C CA . HIS A 1 264 ? 10.723 3.138 -5.606 1.00 92.12 264 HIS A CA 1
ATOM 2088 C C . HIS A 1 264 ? 11.615 4.196 -4.936 1.00 92.12 264 HIS A C 1
ATOM 2090 O O . HIS A 1 264 ? 11.721 5.314 -5.440 1.00 92.12 264 HIS A O 1
ATOM 2096 N N . ASP A 1 265 ? 12.261 3.864 -3.817 1.00 90.81 265 ASP A N 1
ATOM 2097 C CA . ASP A 1 265 ? 13.182 4.777 -3.133 1.00 90.81 265 ASP A CA 1
ATOM 2098 C C . ASP A 1 265 ? 14.415 5.099 -3.963 1.00 90.81 265 ASP A C 1
ATOM 2100 O O . ASP A 1 265 ? 14.808 6.261 -4.033 1.00 90.81 265 ASP A O 1
ATOM 2104 N N . GLU A 1 266 ? 14.969 4.113 -4.663 1.00 88.50 266 GLU A N 1
ATOM 2105 C CA . GLU A 1 266 ? 16.064 4.337 -5.605 1.00 88.50 266 GLU A CA 1
ATOM 2106 C C . GLU A 1 266 ? 15.652 5.289 -6.739 1.00 88.50 266 GLU A C 1
ATOM 2108 O O . GLU A 1 266 ? 16.398 6.200 -7.110 1.00 88.50 266 GLU A O 1
ATOM 2113 N N . TYR A 1 267 ? 14.433 5.143 -7.265 1.00 88.75 267 TYR A N 1
ATOM 2114 C CA . TYR A 1 267 ? 13.911 6.068 -8.270 1.00 88.75 267 TYR A CA 1
ATOM 2115 C C . TYR A 1 267 ? 13.763 7.491 -7.726 1.00 88.75 267 TYR A C 1
ATOM 2117 O O . TYR A 1 267 ? 14.215 8.443 -8.369 1.00 88.75 267 TYR A O 1
ATOM 2125 N N . CYS A 1 268 ? 13.143 7.644 -6.557 1.00 85.50 268 CYS A N 1
ATOM 2126 C CA . CYS A 1 268 ? 12.865 8.956 -5.983 1.00 85.50 268 CYS A CA 1
ATOM 2127 C C . CYS A 1 268 ? 14.120 9.664 -5.465 1.00 85.50 268 CYS A C 1
ATOM 2129 O O . CYS A 1 268 ? 14.247 10.863 -5.689 1.00 85.50 268 CYS A O 1
ATOM 2131 N N . GLY A 1 269 ? 15.031 8.947 -4.805 1.00 82.69 269 GLY A N 1
ATOM 2132 C CA . GLY A 1 269 ? 16.230 9.520 -4.190 1.00 82.69 269 GLY A CA 1
ATOM 2133 C C . GLY A 1 269 ? 17.425 9.668 -5.133 1.00 82.69 269 GLY A C 1
ATOM 2134 O O . GLY A 1 269 ? 18.312 10.469 -4.859 1.00 82.69 269 GLY A O 1
ATOM 2135 N N . HIS A 1 270 ? 17.472 8.921 -6.242 1.00 79.06 270 HIS A N 1
ATOM 2136 C CA . HIS A 1 270 ? 18.620 8.960 -7.154 1.00 79.06 270 HIS A CA 1
ATOM 2137 C C . HIS A 1 270 ? 18.223 9.295 -8.594 1.00 79.06 270 HIS A C 1
ATOM 2139 O O . HIS A 1 270 ? 18.773 10.214 -9.200 1.00 79.06 270 HIS A O 1
ATOM 2145 N N . ILE A 1 271 ? 17.263 8.580 -9.181 1.00 82.25 271 ILE A N 1
ATOM 2146 C CA . ILE A 1 271 ? 16.989 8.736 -10.619 1.00 82.25 271 ILE A CA 1
ATOM 2147 C C . ILE A 1 271 ? 16.338 10.086 -10.936 1.00 82.25 271 ILE A C 1
ATOM 2149 O O . ILE A 1 271 ? 16.731 10.744 -11.900 1.00 82.25 271 ILE A O 1
ATOM 2153 N N . PHE A 1 272 ? 15.355 10.529 -10.154 1.00 81.56 272 PHE A N 1
ATOM 2154 C CA . PHE A 1 272 ? 14.627 11.765 -10.461 1.00 81.56 272 PHE A CA 1
ATOM 2155 C C . PHE A 1 272 ? 15.438 13.036 -10.249 1.00 81.56 272 PHE A C 1
ATOM 2157 O O . PHE A 1 272 ? 15.269 13.984 -11.014 1.00 81.56 272 PHE A O 1
ATOM 2164 N N . GLU A 1 273 ? 16.335 13.037 -9.269 1.00 81.75 273 GLU A N 1
ATOM 2165 C CA . GLU A 1 273 ? 17.172 14.196 -8.968 1.00 81.75 273 GLU A CA 1
ATOM 2166 C C . GLU A 1 273 ? 18.309 14.369 -9.981 1.00 81.75 273 GLU A C 1
ATOM 2168 O O . GLU A 1 273 ? 18.676 15.498 -10.309 1.00 81.75 273 GLU A O 1
ATOM 2173 N N . TYR A 1 274 ? 18.861 13.266 -10.503 1.00 82.06 274 TYR A N 1
ATOM 2174 C CA . TYR A 1 274 ? 20.117 13.314 -11.262 1.00 82.06 274 TYR A CA 1
ATOM 2175 C C . TYR A 1 274 ? 19.995 12.967 -12.743 1.00 82.06 274 TYR A C 1
ATOM 2177 O O . TYR A 1 274 ? 20.888 13.336 -13.510 1.00 82.06 274 TYR A O 1
ATOM 2185 N N . VAL A 1 275 ? 18.914 12.301 -13.163 1.00 85.19 275 VAL A N 1
ATOM 2186 C CA . VAL A 1 275 ? 18.676 11.965 -14.572 1.00 85.19 275 VAL A CA 1
ATOM 2187 C C . VAL A 1 275 ? 17.669 12.948 -15.183 1.00 85.19 275 VAL A C 1
ATOM 2189 O O . VAL A 1 275 ? 16.509 12.998 -14.740 1.00 85.19 275 VAL A O 1
ATOM 2192 N N . PRO A 1 276 ? 18.068 13.718 -16.220 1.00 85.38 276 PRO A N 1
ATOM 2193 C CA . PRO A 1 276 ? 17.167 14.608 -16.945 1.00 85.38 276 PRO A CA 1
ATOM 2194 C C . PRO A 1 276 ? 15.915 13.891 -17.457 1.00 85.38 276 PRO A C 1
ATOM 2196 O O . PRO A 1 276 ? 15.969 12.731 -17.859 1.00 85.38 276 PRO A O 1
ATOM 2199 N N . PHE A 1 277 ? 14.784 14.600 -17.482 1.00 82.25 277 PHE A N 1
ATOM 2200 C CA . PHE A 1 277 ? 13.473 13.984 -17.727 1.00 82.25 277 PHE A CA 1
ATOM 2201 C C . PHE A 1 277 ? 13.336 13.254 -19.058 1.00 82.25 277 PHE A C 1
ATOM 2203 O O . PHE A 1 277 ? 12.643 12.249 -19.123 1.00 82.25 277 PHE A O 1
ATOM 2210 N N . TYR A 1 278 ? 14.018 13.728 -20.093 1.00 83.12 278 TYR A N 1
ATOM 2211 C CA . TYR A 1 278 ? 13.974 13.146 -21.429 1.00 83.12 278 TYR A CA 1
ATOM 2212 C C . TYR A 1 278 ? 14.959 11.976 -21.611 1.00 83.12 278 TYR A C 1
ATOM 2214 O O . TYR A 1 278 ? 15.034 11.414 -22.699 1.00 83.12 278 TYR A O 1
ATOM 2222 N N . LEU A 1 279 ? 15.745 11.631 -20.581 1.00 83.44 279 LEU A N 1
ATOM 2223 C CA . LEU A 1 279 ? 16.806 10.614 -20.647 1.00 83.44 279 LEU A CA 1
ATOM 2224 C C . LEU A 1 279 ? 16.506 9.345 -19.844 1.00 83.44 279 LEU A C 1
ATOM 2226 O O . LEU A 1 279 ? 17.334 8.437 -19.817 1.00 83.44 279 LEU A O 1
ATOM 2230 N N . GLY A 1 280 ? 15.352 9.254 -19.188 1.00 82.19 280 GLY A N 1
ATOM 2231 C CA . GLY A 1 280 ? 14.992 8.066 -18.428 1.00 82.19 280 GLY A CA 1
ATOM 2232 C C . GLY A 1 280 ? 13.486 7.896 -18.276 1.00 82.19 280 GLY A C 1
ATOM 2233 O O . GLY A 1 280 ? 12.750 8.882 -18.337 1.00 82.19 280 GLY A O 1
ATOM 2234 N N . PRO A 1 281 ? 13.023 6.655 -18.051 1.00 84.69 281 PRO A N 1
ATOM 2235 C CA . PRO A 1 281 ? 11.624 6.403 -17.750 1.00 84.69 281 PRO A CA 1
ATOM 2236 C C . PRO A 1 281 ? 11.230 7.123 -16.456 1.00 84.69 281 PRO A C 1
ATOM 2238 O O . PRO A 1 281 ? 11.987 7.134 -15.477 1.00 84.69 281 PRO A O 1
ATOM 2241 N N . ARG A 1 282 ? 10.038 7.723 -16.435 1.00 88.12 282 ARG A N 1
ATOM 2242 C CA . ARG A 1 282 ? 9.474 8.332 -15.227 1.00 88.12 282 ARG A CA 1
ATOM 2243 C C . ARG A 1 282 ? 8.477 7.383 -14.581 1.00 88.12 282 ARG A C 1
ATOM 2245 O O . ARG A 1 282 ? 7.723 6.707 -15.272 1.00 88.12 282 ARG A O 1
ATOM 2252 N N . LEU A 1 283 ? 8.483 7.316 -13.249 1.00 91.38 283 LEU A N 1
ATOM 2253 C CA . LEU A 1 283 ? 7.452 6.563 -12.537 1.00 91.38 283 LEU A CA 1
ATOM 2254 C C . LEU A 1 283 ? 6.131 7.315 -12.602 1.00 91.38 283 LEU A C 1
ATOM 2256 O O . LEU A 1 283 ? 6.058 8.510 -12.314 1.00 91.38 283 LEU A O 1
ATOM 2260 N N . ARG A 1 284 ? 5.080 6.567 -12.906 1.00 90.50 284 ARG A N 1
ATOM 2261 C CA . ARG A 1 284 ? 3.693 6.991 -12.808 1.00 90.50 284 ARG A CA 1
ATOM 2262 C C . ARG A 1 284 ? 3.239 6.732 -11.388 1.00 90.50 284 ARG A C 1
ATOM 2264 O O . ARG A 1 284 ? 2.653 5.697 -11.090 1.00 90.50 284 ARG A O 1
ATOM 2271 N N . ARG A 1 285 ? 3.601 7.655 -10.492 1.00 87.56 285 ARG A N 1
ATOM 2272 C CA . ARG A 1 285 ? 3.326 7.536 -9.052 1.00 87.56 285 ARG A CA 1
ATOM 2273 C C . ARG A 1 285 ? 1.833 7.313 -8.795 1.00 87.56 285 ARG A C 1
ATOM 2275 O O . ARG A 1 285 ? 1.483 6.440 -8.021 1.00 87.56 285 ARG A O 1
ATOM 2282 N N . ASP A 1 286 ? 0.966 7.964 -9.564 1.00 85.56 286 ASP A N 1
ATOM 2283 C CA . ASP A 1 286 ? -0.490 7.766 -9.570 1.00 85.56 286 ASP A CA 1
ATOM 2284 C C . ASP A 1 286 ? -0.954 6.316 -9.828 1.00 85.56 286 ASP A C 1
ATOM 2286 O O . ASP A 1 286 ? -2.101 5.976 -9.543 1.00 85.56 286 ASP A O 1
ATOM 2290 N N . ARG A 1 287 ? -0.078 5.459 -10.365 1.00 91.06 287 ARG A N 1
ATOM 2291 C CA . ARG A 1 287 ? -0.342 4.053 -10.703 1.00 91.06 287 ARG A CA 1
ATOM 2292 C C . ARG A 1 287 ? 0.488 3.061 -9.886 1.00 91.06 287 ARG A C 1
ATOM 2294 O O . ARG A 1 287 ? 0.226 1.862 -9.932 1.00 91.06 287 ARG A O 1
ATOM 2301 N N . CYS A 1 288 ? 1.485 3.531 -9.146 1.00 93.94 288 CYS A N 1
ATOM 2302 C CA . CYS A 1 288 ? 2.243 2.701 -8.220 1.00 93.94 288 CYS A CA 1
ATOM 2303 C C . CYS A 1 288 ? 1.408 2.472 -6.959 1.00 93.94 288 CYS A C 1
ATOM 2305 O O . CYS A 1 288 ? 0.842 3.409 -6.401 1.00 93.94 288 CYS A O 1
ATOM 2307 N N . ASN A 1 289 ? 1.324 1.232 -6.490 1.00 94.31 289 ASN A N 1
ATOM 2308 C CA . ASN A 1 289 ? 0.582 0.924 -5.274 1.00 94.31 289 ASN A CA 1
ATOM 2309 C C . ASN A 1 289 ? 1.114 -0.339 -4.586 1.00 94.31 289 ASN A C 1
ATOM 2311 O O . ASN A 1 289 ? 1.913 -1.095 -5.143 1.00 94.31 289 ASN A O 1
ATOM 2315 N N . LEU A 1 290 ? 0.710 -0.523 -3.331 1.00 95.94 290 LEU A N 1
ATOM 2316 C CA . LEU A 1 290 ? 1.127 -1.638 -2.488 1.00 95.94 290 LEU A CA 1
ATOM 2317 C C . LEU A 1 290 ? -0.098 -2.431 -2.011 1.00 95.94 290 LEU A C 1
ATOM 2319 O O . LEU A 1 290 ? -1.189 -1.875 -1.847 1.00 95.94 290 LEU A O 1
ATOM 2323 N N . GLY A 1 291 ? 0.101 -3.725 -1.780 1.00 95.88 291 GLY A N 1
ATOM 2324 C CA . GLY A 1 291 ? -0.852 -4.631 -1.142 1.00 95.88 291 GLY A CA 1
ATOM 2325 C C . GLY A 1 291 ? -0.334 -5.088 0.218 1.00 95.88 291 GLY A C 1
ATOM 2326 O O . GLY A 1 291 ? 0.512 -4.422 0.829 1.00 95.88 291 GLY A O 1
ATOM 2327 N N . SER A 1 292 ? -0.837 -6.213 0.707 1.00 96.56 292 SER A N 1
ATOM 2328 C CA . SER A 1 292 ? -0.372 -6.826 1.949 1.00 96.56 292 SER A CA 1
ATOM 2329 C C . SER A 1 292 ? 1.041 -7.410 1.832 1.00 96.56 292 SER A C 1
ATOM 2331 O O . SER A 1 292 ? 1.862 -7.181 2.721 1.00 96.56 292 SER A O 1
ATOM 2333 N N . THR A 1 293 ? 1.366 -8.109 0.741 1.00 96.56 293 THR A N 1
ATOM 2334 C CA . THR A 1 293 ? 2.655 -8.808 0.560 1.00 96.56 293 THR A CA 1
ATOM 2335 C C . THR A 1 293 ? 3.388 -8.442 -0.729 1.00 96.56 293 THR A C 1
ATOM 2337 O O . THR A 1 293 ? 4.614 -8.590 -0.818 1.00 96.56 293 THR A O 1
ATOM 2340 N N . GLN A 1 294 ? 2.667 -7.924 -1.719 1.00 96.25 294 GLN A N 1
ATOM 2341 C CA . GLN A 1 294 ? 3.166 -7.517 -3.023 1.00 96.25 294 GLN A CA 1
ATOM 2342 C C . GLN A 1 294 ? 3.057 -5.998 -3.205 1.00 96.25 294 GLN A C 1
ATOM 2344 O O . GLN A 1 294 ? 2.442 -5.264 -2.430 1.00 96.25 294 GLN A O 1
ATOM 2349 N N . GLY A 1 295 ? 3.691 -5.508 -4.259 1.00 95.81 295 GLY A N 1
ATOM 2350 C CA . GLY A 1 295 ? 3.496 -4.164 -4.769 1.00 95.81 295 GLY A CA 1
ATOM 2351 C C . GLY A 1 295 ? 3.621 -4.141 -6.283 1.00 95.81 295 GLY A C 1
ATOM 2352 O O . GLY A 1 295 ? 4.094 -5.100 -6.905 1.00 95.81 295 GLY A O 1
ATOM 2353 N N . ILE A 1 296 ? 3.211 -3.021 -6.862 1.00 96.00 296 ILE A N 1
ATOM 2354 C CA . ILE A 1 296 ? 3.381 -2.722 -8.276 1.00 96.00 296 ILE A CA 1
ATOM 2355 C C . ILE A 1 296 ? 4.023 -1.348 -8.440 1.00 96.00 296 ILE A C 1
ATOM 2357 O O . ILE A 1 296 ? 3.630 -0.365 -7.811 1.00 96.00 296 ILE A O 1
ATOM 2361 N N . LEU A 1 297 ? 5.019 -1.297 -9.315 1.00 95.56 297 LEU A N 1
ATOM 2362 C CA . LEU A 1 297 ? 5.668 -0.076 -9.755 1.00 95.56 297 LEU A CA 1
ATOM 2363 C C . LEU A 1 297 ? 5.400 0.092 -11.247 1.00 95.56 297 LEU A C 1
ATOM 2365 O O . LEU A 1 297 ? 5.642 -0.818 -12.040 1.00 95.56 297 LEU A O 1
ATOM 2369 N N . VAL A 1 298 ? 4.861 1.249 -11.613 1.00 94.88 298 VAL A N 1
ATOM 2370 C CA . VAL A 1 298 ? 4.470 1.580 -12.981 1.00 94.88 298 VAL A CA 1
ATOM 2371 C C . VAL A 1 298 ? 5.231 2.818 -13.420 1.00 94.88 298 VAL A C 1
ATOM 2373 O O . VAL A 1 298 ? 5.390 3.772 -12.657 1.00 94.88 298 VAL A O 1
ATOM 2376 N N . GLY A 1 299 ? 5.692 2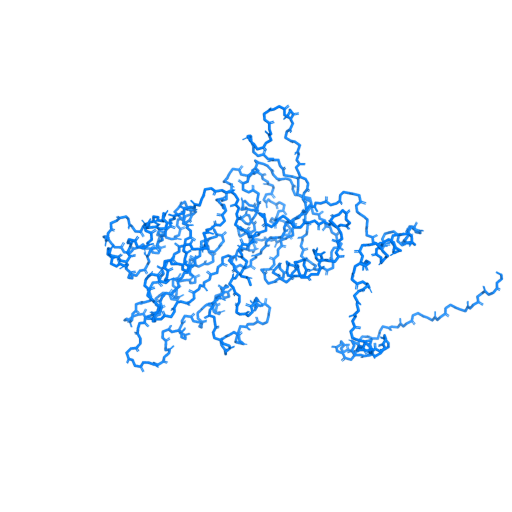.829 -14.661 1.00 93.12 299 GLY A N 1
ATOM 2377 C CA . GLY A 1 299 ? 6.309 4.007 -15.248 1.00 93.12 299 GLY A CA 1
ATOM 2378 C C . GLY A 1 299 ? 6.191 4.035 -16.759 1.00 93.12 299 GLY A C 1
ATOM 2379 O O . GLY A 1 299 ? 5.715 3.083 -17.378 1.00 93.12 299 GLY A O 1
ATOM 2380 N N . ASP A 1 300 ? 6.609 5.146 -17.348 1.00 90.88 300 ASP A N 1
ATOM 2381 C CA . ASP A 1 300 ? 6.582 5.330 -18.793 1.00 90.88 300 ASP A CA 1
ATOM 2382 C C . ASP A 1 300 ? 7.530 4.331 -19.458 1.00 90.88 300 ASP A C 1
ATOM 2384 O O . ASP A 1 300 ? 8.687 4.173 -19.051 1.00 90.88 300 ASP A O 1
ATOM 2388 N N . PHE A 1 301 ? 7.038 3.635 -20.480 1.00 89.81 301 PHE A N 1
ATOM 2389 C CA . PHE A 1 301 ? 7.880 2.740 -21.256 1.00 89.81 301 PHE A CA 1
ATOM 2390 C C . PHE A 1 301 ? 8.683 3.534 -22.284 1.00 89.81 301 PHE A C 1
ATOM 2392 O O . PHE A 1 301 ? 8.124 4.319 -23.047 1.00 89.81 301 PHE A O 1
ATOM 2399 N N . VAL A 1 302 ? 9.989 3.283 -22.358 1.00 86.06 302 VAL A N 1
ATOM 2400 C CA . VAL A 1 302 ? 10.840 3.854 -23.407 1.00 86.06 302 VAL A CA 1
ATOM 2401 C C . VAL A 1 302 ? 10.931 2.853 -24.552 1.00 86.06 302 VAL A C 1
ATOM 2403 O O . VAL A 1 302 ? 11.642 1.848 -24.471 1.00 86.06 302 VAL A O 1
ATOM 2406 N N . GLU A 1 303 ? 10.184 3.115 -25.621 1.00 82.31 303 GLU A N 1
ATOM 2407 C CA . GLU A 1 303 ? 10.239 2.297 -26.827 1.00 82.31 303 GLU A CA 1
ATOM 2408 C C . GLU A 1 303 ? 11.598 2.435 -27.532 1.00 82.31 303 GLU A C 1
ATOM 2410 O O . GLU A 1 303 ? 12.219 3.497 -27.529 1.00 82.31 303 GLU A O 1
ATOM 2415 N N . GLY A 1 304 ? 12.099 1.331 -28.090 1.00 80.25 304 GLY A N 1
ATOM 2416 C CA . GLY A 1 304 ? 13.421 1.283 -28.723 1.00 80.25 304 GLY A CA 1
ATOM 2417 C C . GLY A 1 304 ? 14.608 1.207 -27.754 1.00 80.25 304 GLY A C 1
ATOM 2418 O O . GLY A 1 304 ? 15.752 1.241 -28.201 1.00 80.25 304 GLY A O 1
ATOM 2419 N N . ALA A 1 305 ? 14.377 1.075 -26.443 1.00 80.50 305 ALA A N 1
ATOM 2420 C CA . ALA A 1 305 ? 15.457 0.843 -25.488 1.00 80.50 305 ALA A CA 1
ATOM 2421 C C . ALA A 1 305 ? 16.136 -0.523 -25.724 1.00 80.50 305 ALA A C 1
ATOM 2423 O O . ALA A 1 305 ? 15.481 -1.567 -25.734 1.00 80.50 305 ALA A O 1
ATOM 2424 N N . GLU A 1 306 ? 17.464 -0.520 -25.865 1.00 78.50 306 GLU A N 1
ATOM 2425 C CA . GLU A 1 306 ? 18.288 -1.726 -26.007 1.00 78.50 306 GLU A CA 1
ATOM 2426 C C . GLU A 1 306 ? 19.145 -1.958 -24.754 1.00 78.50 306 GLU A C 1
ATOM 2428 O O . GLU A 1 306 ? 19.614 -1.018 -24.107 1.00 78.50 306 GLU A O 1
ATOM 2433 N N . SER A 1 307 ? 19.410 -3.226 -24.417 1.00 81.44 307 SER A N 1
ATOM 2434 C CA . SER A 1 307 ? 20.367 -3.533 -23.351 1.00 81.44 307 SER A CA 1
ATOM 2435 C C . SER A 1 307 ? 21.786 -3.154 -23.782 1.00 81.44 307 SER A C 1
ATOM 2437 O O . SER A 1 307 ? 22.213 -3.458 -24.897 1.00 81.44 307 SER A O 1
ATOM 2439 N N . LEU A 1 308 ? 22.567 -2.564 -22.870 1.00 83.62 308 LEU A N 1
ATOM 2440 C CA . LEU A 1 308 ? 23.976 -2.239 -23.134 1.00 83.62 308 LEU A CA 1
ATOM 2441 C C . LEU A 1 308 ? 24.789 -3.464 -23.566 1.00 83.62 308 LEU A C 1
ATOM 2443 O O . LEU A 1 308 ? 25.693 -3.337 -24.387 1.00 83.62 308 LEU A O 1
ATOM 2447 N N . VAL A 1 309 ? 24.450 -4.650 -23.052 1.00 84.19 309 VAL A N 1
ATOM 2448 C CA . VAL A 1 309 ? 25.077 -5.918 -23.449 1.00 84.19 309 VAL A CA 1
ATOM 2449 C C . VAL A 1 309 ? 24.808 -6.223 -24.923 1.00 84.19 309 VAL A C 1
ATOM 2451 O O . VAL A 1 309 ? 25.734 -6.601 -25.639 1.00 84.19 309 VAL A O 1
ATOM 2454 N N . SER A 1 310 ? 23.573 -6.030 -25.396 1.00 85.25 310 SER A N 1
ATOM 2455 C CA . SER A 1 310 ? 23.230 -6.180 -26.816 1.00 85.25 310 SER A CA 1
ATOM 2456 C C . SER A 1 310 ? 23.982 -5.160 -27.674 1.00 85.25 310 SER A C 1
ATOM 2458 O O . SER A 1 310 ? 24.652 -5.537 -28.636 1.00 85.25 310 SER A O 1
ATOM 2460 N N . CYS A 1 311 ? 23.981 -3.884 -27.266 1.00 87.38 311 CYS A N 1
ATOM 2461 C CA . CYS A 1 311 ? 24.727 -2.827 -27.952 1.00 87.38 311 CYS A CA 1
ATOM 2462 C C . CYS A 1 311 ? 26.226 -3.141 -28.036 1.00 87.38 311 CYS A C 1
ATOM 2464 O O . CYS A 1 311 ? 26.856 -2.873 -29.059 1.00 87.38 311 CYS A O 1
ATOM 2466 N N . ALA A 1 312 ? 26.803 -3.712 -26.974 1.00 87.31 312 ALA A N 1
ATOM 2467 C CA . ALA A 1 312 ? 28.215 -4.081 -26.918 1.00 87.31 312 ALA A CA 1
ATOM 2468 C C . ALA A 1 312 ? 28.534 -5.243 -27.854 1.00 87.31 312 ALA A C 1
ATOM 2470 O O . ALA A 1 312 ? 29.464 -5.145 -28.652 1.00 87.31 312 ALA A O 1
ATOM 2471 N N . ARG A 1 313 ? 27.719 -6.304 -27.828 1.00 88.06 313 ARG A N 1
ATOM 2472 C CA . ARG A 1 313 ? 27.846 -7.436 -28.759 1.00 88.06 313 ARG A CA 1
ATOM 2473 C C . ARG A 1 313 ? 27.699 -7.002 -30.219 1.00 88.06 313 ARG A C 1
ATOM 2475 O O . ARG A 1 313 ? 28.359 -7.563 -31.082 1.00 88.06 313 ARG A O 1
ATOM 2482 N N . GLY A 1 314 ? 26.874 -5.990 -30.481 1.00 89.12 314 GLY A N 1
ATOM 2483 C CA . GLY A 1 314 ? 26.675 -5.409 -31.808 1.00 89.12 314 GLY A CA 1
ATOM 2484 C C . GLY A 1 314 ? 27.686 -4.332 -32.221 1.00 89.12 314 GLY A C 1
ATOM 2485 O O . GLY A 1 314 ? 27.485 -3.724 -33.268 1.00 89.12 314 GLY A O 1
ATOM 2486 N N . GLY A 1 315 ? 28.714 -4.035 -31.414 1.00 89.50 315 GLY A N 1
ATOM 2487 C CA . GLY A 1 315 ? 29.735 -3.022 -31.731 1.00 89.50 315 GLY A CA 1
ATOM 2488 C C . GLY A 1 315 ? 29.261 -1.562 -31.664 1.00 89.50 315 GLY A C 1
ATOM 2489 O O . GLY A 1 315 ? 29.976 -0.664 -32.098 1.00 89.50 315 GLY A O 1
ATOM 2490 N N . ARG A 1 316 ? 28.072 -1.294 -31.109 1.00 88.06 316 ARG A N 1
ATOM 2491 C CA . ARG A 1 316 ? 27.452 0.046 -31.033 1.00 88.06 316 ARG A CA 1
ATOM 2492 C C . ARG A 1 316 ? 27.545 0.689 -29.645 1.00 88.06 316 ARG A C 1
ATOM 2494 O O . ARG A 1 316 ? 27.044 1.792 -29.436 1.00 88.06 316 ARG A O 1
ATOM 2501 N N . CYS A 1 317 ? 28.166 0.023 -28.666 1.00 89.94 317 CYS A N 1
ATOM 2502 C CA . CYS A 1 317 ? 28.137 0.484 -27.275 1.00 89.94 317 CYS A CA 1
ATOM 2503 C C . CYS A 1 317 ? 28.952 1.748 -26.998 1.00 89.94 317 CYS A C 1
ATOM 2505 O O . CYS A 1 317 ? 28.663 2.402 -26.004 1.00 89.94 317 CYS A O 1
ATOM 2507 N N . GLY A 1 318 ? 29.940 2.107 -27.828 1.00 89.00 318 GLY A N 1
ATOM 2508 C CA . GLY A 1 318 ? 30.822 3.250 -27.557 1.00 89.00 318 GLY A CA 1
ATOM 2509 C C . GLY A 1 318 ? 30.041 4.546 -27.323 1.00 89.00 318 GLY A C 1
ATOM 2510 O O . GLY A 1 318 ? 30.141 5.158 -26.260 1.00 89.00 318 GLY A O 1
ATOM 2511 N N . HIS A 1 319 ? 29.169 4.904 -28.270 1.00 86.06 319 HIS A N 1
ATOM 2512 C CA . HIS A 1 319 ? 28.310 6.084 -28.146 1.00 86.06 319 HIS A CA 1
ATOM 2513 C C . HIS A 1 319 ? 27.247 5.943 -27.050 1.00 86.06 319 HIS A C 1
ATOM 2515 O O . HIS A 1 319 ? 26.922 6.927 -26.387 1.00 86.06 319 HIS A O 1
ATOM 2521 N N . ALA A 1 320 ? 26.708 4.739 -26.835 1.00 86.50 320 ALA A N 1
ATOM 2522 C CA . ALA A 1 320 ? 25.711 4.497 -25.793 1.00 86.50 320 ALA A CA 1
ATOM 2523 C C . ALA A 1 320 ? 26.299 4.689 -24.383 1.00 86.50 320 ALA A C 1
ATOM 2525 O O . ALA A 1 320 ? 25.691 5.349 -23.545 1.00 86.50 320 ALA A O 1
ATOM 2526 N N . ILE A 1 321 ? 27.507 4.171 -24.144 1.00 87.62 321 ILE A N 1
ATOM 2527 C CA . ILE A 1 321 ? 28.238 4.312 -22.880 1.00 87.62 321 ILE A CA 1
ATOM 2528 C C . ILE A 1 321 ? 28.611 5.778 -22.649 1.00 87.62 321 ILE A C 1
ATOM 2530 O O . ILE A 1 321 ? 28.346 6.302 -21.569 1.00 87.62 321 ILE A O 1
ATOM 2534 N N . ALA A 1 322 ? 29.160 6.457 -23.662 1.00 87.38 322 ALA A N 1
ATOM 2535 C CA . ALA A 1 322 ? 29.484 7.878 -23.558 1.00 87.38 322 ALA A CA 1
ATOM 2536 C C . ALA A 1 322 ? 28.238 8.713 -23.206 1.00 87.38 322 ALA A C 1
ATOM 2538 O O . ALA A 1 322 ? 28.247 9.460 -22.233 1.00 87.38 322 ALA A O 1
ATOM 2539 N N . ASN A 1 323 ? 27.113 8.520 -23.909 1.00 86.88 323 ASN A N 1
ATOM 2540 C CA . ASN A 1 323 ? 25.864 9.227 -23.596 1.00 86.88 323 ASN A CA 1
ATOM 2541 C C . ASN A 1 323 ? 25.304 8.882 -22.203 1.00 86.88 323 ASN A C 1
ATOM 2543 O O . ASN A 1 323 ? 24.756 9.762 -21.533 1.00 86.88 323 ASN A O 1
ATOM 2547 N N . LEU A 1 324 ? 25.431 7.632 -21.745 1.00 87.00 324 LEU A N 1
ATOM 2548 C CA . LEU A 1 324 ? 25.020 7.251 -20.394 1.00 87.00 324 LEU A CA 1
ATOM 2549 C C . LEU A 1 324 ? 25.801 8.051 -19.343 1.00 87.00 324 LEU A C 1
ATOM 2551 O O . LEU A 1 324 ? 25.188 8.650 -18.467 1.00 87.00 324 LEU A O 1
ATOM 2555 N N . PHE A 1 325 ? 27.128 8.112 -19.436 1.00 87.62 325 PHE A N 1
ATOM 2556 C CA . PHE A 1 325 ? 27.942 8.769 -18.409 1.00 87.62 325 PHE A CA 1
ATOM 2557 C C . PHE A 1 325 ? 28.011 10.293 -18.546 1.00 87.62 325 PHE A C 1
ATOM 2559 O O . PHE A 1 325 ? 27.971 10.993 -17.534 1.00 87.62 325 PHE A O 1
ATOM 2566 N N . ASP A 1 326 ? 28.091 10.821 -19.766 1.00 87.88 326 ASP A N 1
ATOM 2567 C CA . ASP A 1 326 ? 28.297 12.255 -19.990 1.00 87.88 326 ASP A CA 1
ATOM 2568 C C . ASP A 1 326 ? 26.988 13.050 -19.973 1.00 87.88 326 ASP A C 1
ATOM 2570 O O . ASP A 1 326 ? 26.982 14.211 -19.556 1.00 87.88 326 ASP A O 1
ATOM 2574 N N . LYS A 1 327 ? 25.873 12.433 -20.392 1.00 87.50 327 LYS A N 1
ATOM 2575 C CA . LYS A 1 327 ? 24.553 13.084 -20.425 1.00 87.50 327 LYS A CA 1
ATOM 2576 C C . LYS A 1 327 ? 23.626 12.562 -19.337 1.00 87.50 327 LYS A C 1
ATOM 2578 O O . LYS A 1 327 ? 23.216 13.332 -18.475 1.00 87.50 327 LYS A O 1
ATOM 2583 N N . THR A 1 328 ? 23.318 11.266 -19.356 1.00 86.31 328 THR A N 1
ATOM 2584 C CA . THR A 1 328 ? 22.264 10.680 -18.503 1.00 86.31 328 THR A CA 1
ATOM 2585 C C . THR A 1 328 ? 22.636 10.739 -17.023 1.00 86.31 328 THR A C 1
ATOM 2587 O O . THR A 1 328 ? 21.845 11.199 -16.209 1.00 86.31 328 THR A O 1
ATOM 2590 N N . LEU A 1 329 ? 23.863 10.341 -16.682 1.00 87.00 329 LEU A N 1
ATOM 2591 C CA . LEU A 1 329 ? 24.416 10.368 -15.324 1.00 87.00 329 LEU A CA 1
ATOM 2592 C C . LEU A 1 329 ? 25.337 11.575 -15.094 1.00 87.00 329 LEU A C 1
ATOM 2594 O O . LEU A 1 329 ? 26.030 11.649 -14.078 1.00 87.00 329 LEU A O 1
ATOM 2598 N N . GLY A 1 330 ? 25.353 12.535 -16.024 1.00 85.38 330 GLY A N 1
ATOM 2599 C CA . GLY A 1 330 ? 26.251 13.687 -15.970 1.00 85.38 330 GLY A CA 1
ATOM 2600 C C . GLY A 1 330 ? 26.021 14.554 -14.730 1.00 85.38 330 GLY A C 1
ATOM 2601 O O . GLY A 1 330 ? 26.984 15.045 -14.143 1.00 85.38 330 GLY A O 1
ATOM 2602 N N . GLY A 1 331 ? 24.764 14.695 -14.290 1.00 82.19 331 GLY A N 1
ATOM 2603 C CA . GLY A 1 331 ? 24.421 15.382 -13.040 1.00 82.19 331 GLY A CA 1
ATOM 2604 C C . GLY A 1 331 ? 25.029 14.693 -11.819 1.00 82.19 331 GLY A C 1
ATOM 2605 O O . GLY A 1 331 ? 25.639 15.349 -10.980 1.00 82.19 331 GLY A O 1
ATOM 2606 N N . TRP A 1 332 ? 24.959 13.361 -11.775 1.00 79.00 332 TRP A N 1
ATOM 2607 C CA . TRP A 1 332 ? 25.541 12.567 -10.695 1.00 79.00 332 TRP A CA 1
ATOM 2608 C C . TRP A 1 332 ? 27.072 12.662 -10.675 1.00 79.00 332 TRP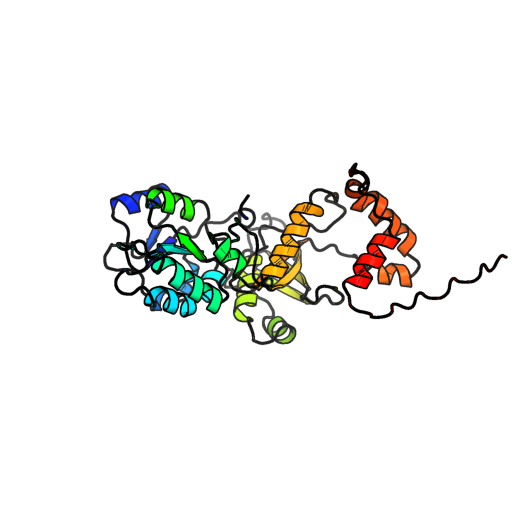 A C 1
ATOM 2610 O O . TRP A 1 332 ? 27.670 12.878 -9.623 1.00 79.00 332 TRP A O 1
ATOM 2620 N N . ARG A 1 333 ? 27.717 12.578 -11.846 1.00 80.56 333 ARG A N 1
ATOM 2621 C CA . ARG A 1 333 ? 29.179 12.683 -11.987 1.00 80.56 333 ARG A CA 1
ATOM 2622 C C . ARG A 1 333 ? 29.727 14.042 -11.546 1.00 80.56 333 ARG A C 1
ATOM 2624 O O . ARG A 1 333 ? 30.844 14.112 -11.047 1.00 80.56 333 ARG A O 1
ATOM 2631 N N . LYS A 1 334 ? 28.971 15.120 -11.765 1.00 79.88 334 LYS A N 1
ATOM 2632 C CA . LYS A 1 334 ? 29.386 16.495 -11.444 1.00 79.88 334 LYS A CA 1
ATOM 2633 C C . LYS A 1 334 ? 29.185 16.871 -9.975 1.00 79.88 334 LYS A C 1
ATOM 2635 O O . LYS A 1 334 ? 29.576 17.971 -9.590 1.00 79.88 334 LYS A O 1
ATOM 2640 N N . GLN A 1 335 ? 28.599 15.996 -9.156 1.00 73.88 335 GLN A N 1
ATOM 2641 C CA . GLN A 1 335 ? 28.521 16.230 -7.718 1.00 73.88 335 GLN A CA 1
ATOM 2642 C C . GLN A 1 335 ? 29.932 16.296 -7.128 1.00 73.88 335 GLN A C 1
ATOM 2644 O O . GLN A 1 335 ? 30.708 15.348 -7.251 1.00 73.88 335 GLN A O 1
ATOM 2649 N N . GLN A 1 336 ? 30.253 17.396 -6.446 1.00 61.41 336 GLN A N 1
ATOM 2650 C CA . GLN A 1 336 ? 31.435 17.463 -5.592 1.00 61.41 336 GLN A CA 1
ATOM 2651 C C . GLN A 1 336 ? 31.206 16.554 -4.383 1.00 61.41 336 GLN A C 1
ATOM 2653 O O . GLN A 1 336 ? 30.657 16.968 -3.365 1.00 61.41 336 GLN A O 1
ATOM 2658 N N . ARG A 1 337 ? 31.583 15.281 -4.500 1.00 59.81 337 ARG A N 1
ATOM 2659 C CA . ARG A 1 337 ? 31.701 14.417 -3.327 1.00 59.81 337 ARG A CA 1
ATOM 2660 C C . ARG A 1 337 ? 32.966 14.816 -2.578 1.00 59.81 337 ARG A C 1
ATOM 2662 O O . ARG A 1 337 ? 34.006 15.018 -3.197 1.00 59.81 337 ARG A O 1
ATOM 2669 N N . VAL A 1 338 ? 32.881 14.901 -1.250 1.00 59.75 338 VAL A N 1
ATOM 2670 C CA . VAL A 1 338 ? 34.082 14.860 -0.411 1.00 59.75 338 VAL A CA 1
ATOM 2671 C C . VAL A 1 338 ? 34.769 13.544 -0.746 1.00 59.75 338 VAL A C 1
ATOM 2673 O O . VAL A 1 338 ? 34.159 12.480 -0.608 1.00 59.75 338 VAL A O 1
ATOM 2676 N N . ASP A 1 339 ? 35.980 13.637 -1.284 1.00 52.50 339 ASP A N 1
ATOM 2677 C CA . ASP A 1 339 ? 36.704 12.509 -1.849 1.00 52.50 339 ASP A CA 1
ATOM 2678 C C . ASP A 1 339 ? 37.103 11.554 -0.717 1.00 52.50 339 ASP A C 1
ATOM 2680 O O . ASP A 1 339 ? 38.167 11.639 -0.110 1.00 52.50 339 ASP A O 1
ATOM 2684 N N . THR A 1 340 ? 36.196 10.645 -0.376 1.00 57.28 340 THR A N 1
ATOM 2685 C CA . THR A 1 340 ? 36.463 9.496 0.489 1.00 57.28 340 THR A CA 1
ATOM 2686 C C . THR A 1 340 ? 37.094 8.420 -0.385 1.00 57.28 340 THR A C 1
ATOM 2688 O O . THR A 1 340 ? 36.542 7.339 -0.573 1.00 57.28 340 THR A O 1
ATOM 2691 N N . ALA A 1 341 ? 38.219 8.769 -1.014 1.00 52.47 341 ALA A N 1
ATOM 2692 C CA . ALA A 1 341 ? 38.871 7.980 -2.044 1.00 52.47 341 ALA A CA 1
ATOM 2693 C C . ALA A 1 341 ? 39.318 6.620 -1.488 1.00 52.47 341 ALA A C 1
ATOM 2695 O O . ALA A 1 341 ? 40.434 6.439 -1.009 1.00 52.47 341 ALA A O 1
ATOM 2696 N N . SER A 1 342 ? 38.443 5.625 -1.571 1.00 57.88 342 SER A N 1
ATOM 2697 C CA . SER A 1 342 ? 38.840 4.227 -1.564 1.00 57.88 342 SER A CA 1
ATOM 2698 C C . SER A 1 342 ? 39.152 3.860 -3.011 1.00 57.88 342 SER A C 1
ATOM 2700 O O . SER A 1 342 ? 38.293 4.017 -3.881 1.00 57.88 342 SER A O 1
ATOM 2702 N N . SER A 1 343 ? 40.369 3.397 -3.293 1.00 68.19 343 SER A N 1
ATOM 2703 C CA . SER A 1 343 ? 40.739 2.965 -4.643 1.00 68.19 343 SER A CA 1
ATOM 2704 C C . SER A 1 343 ? 39.763 1.902 -5.163 1.00 68.19 343 SER A C 1
ATOM 2706 O O . SER A 1 343 ? 39.223 1.110 -4.385 1.00 68.19 343 SER A O 1
ATOM 2708 N N . LEU A 1 344 ? 39.558 1.840 -6.482 1.00 58.03 344 LEU A N 1
ATOM 2709 C CA . LEU A 1 344 ? 38.716 0.814 -7.113 1.00 58.03 344 LEU A CA 1
ATOM 2710 C C . LEU A 1 344 ? 39.140 -0.604 -6.678 1.00 58.03 344 LEU A C 1
ATOM 2712 O O . LEU A 1 344 ? 38.296 -1.464 -6.441 1.00 58.03 344 LEU A O 1
ATOM 2716 N N . ALA A 1 345 ? 40.452 -0.809 -6.508 1.00 67.56 345 ALA A N 1
ATOM 2717 C CA . ALA A 1 345 ? 41.038 -2.024 -5.951 1.00 67.56 345 ALA A CA 1
ATOM 2718 C C . ALA A 1 345 ? 40.511 -2.309 -4.537 1.00 67.56 345 ALA A C 1
ATOM 2720 O O . ALA A 1 345 ? 39.924 -3.359 -4.317 1.00 67.56 345 ALA A O 1
ATOM 2721 N N . SER A 1 346 ? 40.579 -1.335 -3.625 1.00 68.88 346 SER A N 1
ATOM 2722 C CA . SER A 1 346 ? 40.075 -1.501 -2.256 1.00 68.88 346 SER A CA 1
ATOM 2723 C C . SER A 1 346 ? 38.562 -1.767 -2.179 1.00 68.88 346 SER A C 1
ATOM 2725 O O . SER A 1 346 ? 38.108 -2.473 -1.279 1.00 68.88 346 SER A O 1
ATOM 2727 N N . TYR A 1 347 ? 37.768 -1.249 -3.127 1.00 67.00 347 TYR A N 1
ATOM 2728 C CA . TYR A 1 347 ? 36.343 -1.576 -3.238 1.00 67.00 347 TYR A CA 1
ATOM 2729 C C . TYR A 1 347 ? 36.134 -3.033 -3.671 1.00 67.00 347 TYR A C 1
ATOM 2731 O O . TYR A 1 347 ? 35.323 -3.744 -3.072 1.00 67.00 347 TYR A O 1
ATOM 2739 N N . PHE A 1 348 ? 36.873 -3.499 -4.684 1.00 67.81 348 PHE A N 1
ATOM 2740 C CA . PHE A 1 348 ? 36.799 -4.889 -5.132 1.00 67.81 348 PHE A CA 1
ATOM 2741 C C . PHE A 1 348 ? 37.308 -5.864 -4.074 1.00 67.81 348 PHE A C 1
ATOM 2743 O O . PHE A 1 348 ? 36.642 -6.866 -3.837 1.00 67.81 348 PHE A O 1
ATOM 2750 N N . ASP A 1 349 ? 38.395 -5.542 -3.378 1.00 71.25 349 ASP A N 1
ATOM 2751 C CA . ASP A 1 349 ? 38.941 -6.373 -2.304 1.00 71.25 349 ASP A CA 1
ATOM 2752 C C . ASP A 1 349 ? 37.927 -6.528 -1.159 1.00 71.25 349 ASP A C 1
ATOM 2754 O O . ASP A 1 349 ? 37.682 -7.639 -0.689 1.00 71.25 349 ASP A O 1
ATOM 2758 N N . LYS A 1 350 ? 37.226 -5.447 -0.782 1.00 66.06 350 LYS A N 1
ATOM 2759 C CA . LYS A 1 350 ? 36.121 -5.501 0.194 1.00 66.06 350 LYS A CA 1
ATOM 2760 C C . LYS A 1 350 ? 34.935 -6.333 -0.299 1.00 66.06 350 LYS A C 1
ATOM 2762 O O . LYS A 1 350 ? 34.345 -7.085 0.474 1.00 66.06 350 LYS A O 1
ATOM 2767 N N . LYS A 1 351 ? 34.567 -6.216 -1.578 1.00 56.28 351 LYS A N 1
ATOM 2768 C CA . LYS A 1 351 ? 33.416 -6.933 -2.152 1.00 56.28 351 LYS A CA 1
ATOM 2769 C C . LYS A 1 351 ? 33.692 -8.431 -2.336 1.00 56.28 351 LYS A C 1
ATOM 2771 O O . LYS A 1 351 ? 32.785 -9.237 -2.140 1.00 56.28 351 LYS A O 1
ATOM 2776 N N . VAL A 1 352 ? 34.932 -8.792 -2.669 1.00 57.28 352 VAL A N 1
ATOM 2777 C CA . VAL A 1 352 ? 35.430 -10.177 -2.734 1.00 57.28 352 VAL A CA 1
ATOM 2778 C C . VAL A 1 352 ? 35.561 -10.770 -1.328 1.00 57.28 352 VAL A C 1
ATOM 2780 O O . VAL A 1 352 ? 35.212 -11.925 -1.130 1.00 57.28 352 VAL A O 1
ATOM 2783 N N . ALA A 1 353 ? 35.953 -9.981 -0.323 1.00 54.53 353 ALA A N 1
ATOM 2784 C CA . ALA A 1 353 ? 35.975 -10.434 1.069 1.00 54.53 353 ALA A CA 1
ATOM 2785 C C . ALA A 1 353 ? 34.570 -10.715 1.650 1.00 54.53 353 ALA A C 1
ATOM 2787 O O . ALA A 1 353 ? 34.431 -11.565 2.525 1.00 54.53 353 ALA A O 1
ATOM 2788 N N . HIS A 1 354 ? 33.521 -10.028 1.177 1.00 50.47 354 HIS A N 1
ATOM 2789 C CA . HIS A 1 354 ? 32.131 -10.235 1.625 1.00 50.47 354 HIS A CA 1
ATOM 2790 C C . HIS A 1 354 ? 31.379 -11.357 0.896 1.00 50.47 354 HIS A C 1
ATOM 2792 O O . HIS A 1 354 ? 30.422 -11.906 1.437 1.00 50.47 354 HIS A O 1
ATOM 2798 N N . ARG A 1 355 ? 31.789 -11.715 -0.324 1.00 46.06 355 ARG A N 1
ATOM 2799 C CA . ARG A 1 355 ? 31.283 -12.893 -1.038 1.00 46.06 355 ARG A CA 1
ATOM 2800 C C . ARG A 1 355 ? 32.337 -13.981 -0.940 1.00 46.06 355 ARG A C 1
ATOM 2802 O O . ARG A 1 355 ? 33.222 -14.023 -1.785 1.00 46.06 355 ARG A O 1
ATOM 2809 N N . GLY A 1 356 ? 32.262 -14.803 0.107 1.00 47.50 356 GLY A N 1
ATOM 2810 C CA . GLY A 1 356 ? 33.201 -15.901 0.343 1.00 47.50 356 GLY A CA 1
ATOM 2811 C C . GLY A 1 356 ? 33.624 -16.590 -0.958 1.00 47.50 356 GLY A C 1
ATOM 2812 O O . GLY A 1 356 ? 32.788 -17.142 -1.662 1.00 47.50 356 GLY A O 1
ATOM 2813 N N . THR A 1 357 ? 34.912 -16.454 -1.281 1.00 46.56 357 THR A N 1
ATOM 2814 C CA . THR A 1 357 ? 35.703 -17.212 -2.264 1.00 46.56 357 THR A CA 1
ATOM 2815 C C . THR A 1 357 ? 34.932 -17.907 -3.395 1.00 46.56 357 THR A C 1
ATOM 2817 O O . THR A 1 357 ? 34.995 -19.126 -3.526 1.00 46.56 357 THR A O 1
ATOM 2820 N N . GLU A 1 358 ? 34.308 -17.146 -4.291 1.00 45.38 358 GLU A N 1
ATOM 2821 C CA . GLU A 1 358 ? 34.232 -17.562 -5.695 1.00 45.38 358 GLU A CA 1
ATOM 2822 C C . GLU A 1 358 ? 35.310 -16.797 -6.456 1.00 45.38 358 GLU A C 1
ATOM 2824 O O . GLU A 1 358 ? 35.284 -15.569 -6.575 1.00 45.38 358 GLU A O 1
ATOM 2829 N N . ARG A 1 359 ? 36.323 -17.537 -6.907 1.00 41.16 359 ARG A N 1
ATOM 2830 C CA . ARG A 1 359 ? 37.447 -17.014 -7.678 1.00 41.16 359 ARG A CA 1
ATOM 2831 C C . ARG A 1 359 ? 36.900 -16.471 -9.000 1.00 41.16 359 ARG A C 1
ATOM 2833 O O . ARG A 1 359 ? 36.572 -17.231 -9.904 1.00 41.16 359 ARG A O 1
ATOM 2840 N N . VAL A 1 360 ? 36.774 -15.152 -9.115 1.00 43.69 360 VAL A N 1
ATOM 2841 C CA . VAL A 1 360 ? 36.578 -14.511 -10.417 1.00 43.69 360 VAL A CA 1
ATOM 2842 C C . VAL A 1 360 ? 37.948 -14.476 -11.083 1.00 43.69 360 VAL A C 1
ATOM 2844 O O . VAL A 1 360 ? 38.749 -13.579 -10.813 1.00 43.69 360 VAL A O 1
ATOM 2847 N N . ASP A 1 361 ? 38.244 -15.481 -11.904 1.00 41.94 361 ASP A N 1
ATOM 2848 C CA . ASP A 1 361 ? 39.465 -15.490 -12.705 1.00 41.94 361 ASP A CA 1
ATOM 2849 C C . ASP A 1 361 ? 39.439 -14.285 -13.651 1.00 41.94 361 ASP A C 1
ATOM 2851 O O . ASP A 1 361 ? 38.574 -14.148 -14.521 1.00 41.94 361 ASP A O 1
ATOM 2855 N N . ARG A 1 362 ? 40.383 -13.361 -13.448 1.00 40.09 362 ARG A N 1
ATOM 2856 C CA . ARG A 1 362 ? 40.599 -12.263 -14.388 1.00 40.09 362 ARG A CA 1
ATOM 2857 C C . ARG A 1 362 ? 41.105 -12.879 -15.696 1.00 40.09 362 ARG A C 1
ATOM 2859 O O . ARG A 1 362 ? 42.091 -13.615 -15.650 1.00 40.09 362 ARG A O 1
ATOM 2866 N N . PRO A 1 363 ? 40.491 -12.588 -16.856 1.00 43.50 363 PRO A N 1
ATOM 2867 C CA . PRO A 1 363 ? 41.079 -12.989 -18.124 1.00 43.50 363 PRO A CA 1
ATOM 2868 C C . PRO A 1 363 ? 42.465 -12.350 -18.247 1.00 43.50 363 PRO A C 1
ATOM 2870 O O . PRO A 1 363 ? 42.655 -11.190 -17.868 1.00 43.50 363 PRO A O 1
ATOM 2873 N N . ALA A 1 364 ? 43.432 -13.127 -18.739 1.00 46.12 364 ALA A N 1
ATOM 2874 C CA . ALA A 1 364 ? 44.798 -12.660 -18.917 1.00 46.12 364 ALA A CA 1
ATOM 2875 C C . ALA A 1 364 ? 44.811 -11.367 -19.758 1.00 46.12 364 ALA A C 1
ATOM 2877 O O . ALA A 1 364 ? 44.038 -11.264 -20.721 1.00 46.12 364 ALA A O 1
ATOM 2878 N N . PRO A 1 365 ? 45.657 -10.379 -19.412 1.00 39.81 365 PRO A N 1
ATOM 2879 C CA . PRO A 1 365 ? 45.816 -9.190 -20.234 1.00 39.81 365 PRO A CA 1
ATOM 2880 C C . PRO A 1 365 ? 46.188 -9.630 -21.650 1.00 39.81 365 PRO A C 1
ATOM 2882 O O . PRO A 1 365 ? 47.114 -10.422 -21.840 1.00 39.81 365 PRO A O 1
ATOM 2885 N N . ARG A 1 366 ? 45.432 -9.158 -22.649 1.00 41.09 366 ARG A N 1
ATOM 2886 C CA . ARG A 1 366 ? 45.819 -9.342 -24.049 1.00 41.09 366 ARG A CA 1
ATOM 2887 C C . ARG A 1 366 ? 47.194 -8.711 -24.212 1.00 41.09 366 ARG A C 1
ATOM 2889 O O . ARG A 1 366 ? 47.353 -7.533 -23.909 1.00 41.09 366 ARG A O 1
ATOM 2896 N N . ALA A 1 367 ? 48.161 -9.513 -24.651 1.00 41.25 367 ALA A N 1
ATOM 2897 C CA . ALA A 1 367 ? 49.454 -9.007 -25.068 1.00 41.25 367 ALA A CA 1
ATOM 2898 C C . ALA A 1 367 ? 49.225 -7.904 -26.105 1.00 41.25 367 ALA A C 1
ATOM 2900 O O . ALA A 1 367 ? 48.435 -8.097 -27.034 1.00 41.25 367 ALA A O 1
ATOM 2901 N N . ASP A 1 368 ? 49.891 -6.768 -25.913 1.00 43.19 368 ASP A N 1
ATOM 2902 C CA . ASP A 1 368 ? 49.943 -5.687 -26.885 1.00 43.19 368 ASP A CA 1
ATOM 2903 C C . ASP A 1 368 ? 50.412 -6.255 -28.225 1.00 43.19 368 ASP A C 1
ATOM 2905 O O . ASP A 1 368 ? 51.599 -6.487 -28.456 1.00 43.19 368 ASP A O 1
ATOM 2909 N N . THR A 1 369 ? 49.475 -6.495 -29.138 1.00 37.56 369 THR A N 1
ATOM 2910 C CA . THR A 1 369 ? 49.810 -6.611 -30.550 1.00 37.56 369 THR A CA 1
ATOM 2911 C C . THR A 1 369 ? 49.993 -5.198 -31.065 1.00 37.56 369 THR A C 1
ATOM 2913 O O . THR A 1 369 ? 49.067 -4.591 -31.598 1.00 37.56 369 THR A O 1
ATOM 2916 N N . ALA A 1 370 ? 51.201 -4.674 -30.868 1.00 37.66 370 ALA A N 1
ATOM 2917 C CA . ALA A 1 370 ? 51.719 -3.608 -31.699 1.00 37.66 370 ALA A CA 1
ATOM 2918 C C . ALA A 1 370 ? 51.711 -4.091 -33.156 1.00 37.66 370 ALA A C 1
ATOM 2920 O O . ALA A 1 370 ? 52.422 -5.043 -33.486 1.00 37.66 370 ALA A O 1
ATOM 2921 N N . ARG A 1 371 ? 50.901 -3.446 -33.996 1.00 37.31 371 ARG A N 1
ATOM 2922 C CA . ARG A 1 371 ? 51.183 -3.170 -35.408 1.00 37.31 371 ARG A CA 1
ATOM 2923 C C . ARG A 1 371 ? 50.463 -1.904 -35.827 1.00 37.31 371 ARG A C 1
ATOM 2925 O O . ARG A 1 371 ? 49.244 -1.825 -35.564 1.00 37.31 371 ARG A O 1
#